Protein AF-A0A1G9SXS0-F1 (afdb_monomer_lite)

Structure (mmCIF, N/CA/C/O backbone):
data_AF-A0A1G9SXS0-F1
#
_entry.id   AF-A0A1G9SXS0-F1
#
loop_
_atom_site.group_PDB
_atom_site.id
_atom_site.type_symbol
_atom_site.label_atom_id
_atom_site.label_alt_id
_atom_site.label_comp_id
_atom_site.label_asym_id
_atom_site.label_entity_id
_atom_site.label_seq_id
_atom_site.pdbx_PDB_ins_code
_atom_site.Cartn_x
_atom_site.Cartn_y
_atom_site.Cartn_z
_atom_site.occupancy
_atom_site.B_iso_or_equiv
_atom_site.auth_seq_id
_atom_site.auth_comp_id
_atom_site.auth_asym_id
_atom_site.auth_atom_id
_atom_site.pdbx_PDB_model_num
ATOM 1 N N . MET A 1 1 ? 46.832 -8.663 -18.611 1.00 42.72 1 MET A N 1
ATOM 2 C CA . MET A 1 1 ? 45.656 -8.356 -19.452 1.00 42.72 1 MET A CA 1
ATOM 3 C C . MET A 1 1 ? 45.392 -9.565 -20.328 1.00 42.72 1 MET A C 1
ATOM 5 O O . MET A 1 1 ? 46.005 -9.688 -21.377 1.00 42.72 1 MET A O 1
ATOM 9 N N . THR A 1 2 ? 44.531 -10.470 -19.869 1.00 32.62 2 THR A N 1
ATOM 10 C CA . THR A 1 2 ? 44.068 -11.619 -20.656 1.00 32.62 2 THR A CA 1
ATOM 11 C C . THR A 1 2 ? 42.562 -11.661 -20.467 1.00 32.62 2 THR A C 1
ATOM 13 O O . THR A 1 2 ? 42.086 -11.839 -19.351 1.00 32.62 2 THR A O 1
ATOM 16 N N . ASN A 1 3 ? 41.832 -11.336 -21.530 1.00 36.34 3 ASN A N 1
ATOM 17 C CA . ASN A 1 3 ? 40.382 -11.212 -21.518 1.00 36.34 3 ASN A CA 1
ATOM 18 C C . ASN A 1 3 ? 39.795 -12.604 -21.775 1.00 36.34 3 ASN A C 1
ATOM 20 O O . ASN A 1 3 ? 39.882 -13.104 -22.898 1.00 36.34 3 ASN A O 1
ATOM 24 N N . ASP A 1 4 ? 39.268 -13.242 -20.734 1.00 39.06 4 ASP A N 1
ATOM 25 C CA . ASP A 1 4 ? 38.671 -14.572 -20.824 1.00 39.06 4 ASP A CA 1
ATOM 26 C C . ASP A 1 4 ? 37.272 -14.462 -21.451 1.00 39.06 4 ASP A C 1
ATOM 28 O O . ASP A 1 4 ? 36.293 -14.077 -20.813 1.00 39.06 4 ASP A O 1
ATOM 32 N N . ARG A 1 5 ? 37.199 -14.725 -22.759 1.00 45.62 5 ARG A N 1
ATOM 33 C CA . ARG A 1 5 ? 35.968 -14.673 -23.568 1.00 45.62 5 ARG A CA 1
ATOM 34 C C . ARG A 1 5 ? 35.098 -15.928 -23.420 1.00 45.62 5 ARG A C 1
ATOM 36 O O . ARG A 1 5 ? 34.104 -16.062 -24.129 1.00 45.62 5 ARG A O 1
ATOM 43 N N . THR A 1 6 ? 35.446 -16.838 -22.516 1.00 39.34 6 THR A N 1
ATOM 44 C CA . THR A 1 6 ? 34.817 -18.164 -22.428 1.00 39.34 6 THR A CA 1
ATOM 45 C C . THR A 1 6 ? 33.492 -18.148 -21.654 1.00 39.34 6 THR A C 1
ATOM 47 O O . THR A 1 6 ? 32.637 -19.001 -21.874 1.00 39.34 6 THR A O 1
ATOM 50 N N . THR A 1 7 ? 33.242 -17.138 -20.815 1.00 40.44 7 THR A N 1
ATOM 51 C CA . THR A 1 7 ? 32.043 -17.091 -19.952 1.00 40.44 7 THR A CA 1
ATOM 52 C C . THR A 1 7 ? 30.763 -16.657 -20.680 1.00 40.44 7 THR A C 1
ATOM 54 O O . THR A 1 7 ? 29.672 -16.807 -20.142 1.00 40.44 7 THR A O 1
ATOM 57 N N . HIS A 1 8 ? 30.851 -16.127 -21.906 1.00 35.06 8 HIS A N 1
ATOM 58 C CA . HIS A 1 8 ? 29.693 -15.529 -22.588 1.00 35.06 8 HIS A CA 1
ATOM 59 C C . HIS A 1 8 ? 28.919 -16.493 -23.510 1.00 35.06 8 HIS A C 1
ATOM 61 O O . HIS A 1 8 ? 27.873 -16.116 -24.037 1.00 35.06 8 HIS A O 1
ATOM 67 N N . LEU A 1 9 ? 29.409 -17.722 -23.727 1.00 36.19 9 LEU A N 1
ATOM 68 C CA . LEU A 1 9 ? 28.841 -18.638 -24.729 1.00 36.19 9 LEU A CA 1
ATOM 69 C C . LEU A 1 9 ? 27.940 -19.749 -24.159 1.00 36.19 9 LEU A C 1
ATOM 71 O O . LEU A 1 9 ? 27.304 -20.466 -24.922 1.00 36.19 9 LEU A O 1
ATOM 75 N N . SER A 1 10 ? 27.841 -19.896 -22.837 1.00 33.41 10 SER A N 1
ATOM 76 C CA . SER A 1 10 ? 27.077 -20.982 -22.199 1.00 33.41 10 SER A CA 1
ATOM 77 C C . SER A 1 10 ? 25.598 -20.663 -21.927 1.00 33.41 10 SER A C 1
ATOM 79 O O . SER A 1 10 ? 24.874 -21.532 -21.456 1.00 33.41 10 SER A O 1
ATOM 81 N N . LEU A 1 11 ? 25.112 -19.462 -22.267 1.00 44.00 11 LEU A N 1
ATOM 82 C CA . LEU A 1 11 ? 23.711 -19.048 -22.054 1.00 44.00 11 LEU A CA 1
ATOM 83 C C . LEU A 1 11 ? 22.757 -19.373 -23.223 1.00 44.00 11 LEU A C 1
ATOM 85 O O . LEU A 1 11 ? 21.585 -19.015 -23.164 1.00 44.00 11 LEU A O 1
ATOM 89 N N . VAL A 1 12 ? 23.235 -20.043 -24.278 1.00 43.84 12 VAL A N 1
ATOM 90 C CA . VAL A 1 12 ? 22.433 -20.335 -25.488 1.00 43.84 12 VAL A CA 1
ATOM 91 C C . VAL A 1 12 ? 21.619 -21.632 -25.375 1.00 43.84 12 VAL A C 1
ATOM 93 O O . VAL A 1 12 ? 20.666 -21.821 -26.123 1.00 43.84 12 VAL A O 1
ATOM 96 N N . ASN A 1 13 ? 21.911 -22.502 -24.408 1.00 35.22 13 ASN A N 1
ATOM 97 C CA . ASN A 1 13 ? 21.133 -23.724 -24.210 1.00 35.22 13 ASN A CA 1
ATOM 98 C C . ASN A 1 13 ? 20.182 -23.530 -23.029 1.00 35.22 13 ASN A C 1
ATOM 100 O O . ASN A 1 13 ? 20.613 -23.476 -21.880 1.00 35.22 13 ASN A O 1
ATOM 104 N N . GLY A 1 14 ? 18.892 -23.386 -23.334 1.00 45.09 14 GLY A N 1
ATOM 105 C CA . GLY A 1 14 ? 17.791 -23.092 -22.412 1.00 45.09 14 GLY A CA 1
ATOM 106 C C . GLY A 1 14 ? 17.456 -24.164 -21.367 1.00 45.09 14 GLY A C 1
ATOM 107 O O . GLY A 1 14 ? 16.291 -24.294 -21.018 1.00 45.09 14 GLY A O 1
ATOM 108 N N . ASP A 1 15 ? 18.451 -24.864 -20.824 1.00 41.38 15 ASP A N 1
ATOM 109 C CA . ASP A 1 15 ? 18.306 -25.847 -19.747 1.00 41.38 15 ASP A CA 1
ATOM 110 C C . ASP A 1 15 ? 19.098 -25.403 -18.509 1.00 41.38 15 ASP A C 1
ATOM 112 O O . ASP A 1 15 ? 20.013 -26.077 -18.034 1.00 41.38 15 ASP A O 1
ATOM 116 N N . ALA A 1 16 ? 18.768 -24.236 -17.958 1.00 42.97 16 ALA A N 1
ATOM 117 C CA . ALA A 1 16 ? 19.284 -23.845 -16.652 1.00 42.97 16 ALA A CA 1
ATOM 118 C C . ALA A 1 16 ? 18.333 -24.345 -15.557 1.00 42.97 16 ALA A C 1
ATOM 120 O O . ALA A 1 16 ? 17.476 -23.607 -15.070 1.00 42.97 16 ALA A O 1
ATOM 121 N N . VAL A 1 17 ? 18.503 -25.602 -15.138 1.00 40.91 17 VAL A N 1
ATOM 122 C CA . VAL A 1 17 ? 18.008 -26.050 -13.829 1.00 40.91 17 VAL A CA 1
ATOM 123 C C . VAL A 1 17 ? 18.807 -25.278 -12.777 1.00 40.91 17 VAL A C 1
ATOM 125 O O . VAL A 1 17 ? 19.977 -25.566 -12.534 1.00 40.91 17 VAL A O 1
ATOM 128 N N . HIS A 1 18 ? 18.216 -24.219 -12.224 1.00 44.53 18 HIS A N 1
ATOM 129 C CA . HIS A 1 18 ? 18.917 -23.312 -11.318 1.00 44.53 18 HIS A CA 1
ATOM 130 C C . HIS A 1 18 ? 18.964 -23.872 -9.892 1.00 44.53 18 HIS A C 1
ATOM 132 O O . HIS A 1 18 ? 17.951 -24.321 -9.350 1.00 44.53 18 HIS A O 1
ATOM 138 N N . ALA A 1 19 ? 20.140 -23.800 -9.267 1.00 37.31 19 ALA A N 1
ATOM 139 C CA . ALA A 1 19 ? 20.288 -24.025 -7.835 1.00 37.31 19 ALA A CA 1
ATOM 140 C C . ALA A 1 19 ? 19.592 -22.892 -7.047 1.00 37.31 19 ALA A C 1
ATOM 142 O O . ALA A 1 19 ? 19.615 -21.736 -7.483 1.00 37.31 19 ALA A O 1
ATOM 143 N N . PRO A 1 20 ? 18.971 -23.179 -5.889 1.00 38.12 20 PRO A N 1
ATOM 144 C CA . PRO A 1 20 ? 18.311 -22.151 -5.091 1.00 38.12 20 PRO A CA 1
ATOM 145 C C . PRO A 1 20 ? 19.336 -21.140 -4.553 1.00 38.12 20 PRO A C 1
ATOM 147 O O . PRO A 1 20 ? 20.236 -21.514 -3.805 1.00 38.12 20 PRO A O 1
ATOM 150 N N . GLY A 1 21 ? 19.177 -19.859 -4.907 1.00 51.56 21 GLY A N 1
ATOM 151 C CA . GLY A 1 21 ? 19.907 -18.744 -4.282 1.00 51.56 21 GLY A CA 1
ATOM 152 C C . GLY A 1 21 ? 20.682 -17.812 -5.217 1.00 51.56 21 GLY A C 1
ATOM 153 O O . GLY A 1 21 ? 21.236 -16.827 -4.737 1.00 51.56 21 GLY A O 1
ATOM 154 N N . GLN A 1 22 ? 20.715 -18.066 -6.526 1.00 41.47 22 GLN A N 1
ATOM 155 C CA . GLN A 1 22 ? 21.383 -17.176 -7.478 1.00 41.47 22 GLN A CA 1
ATOM 156 C C . GLN A 1 22 ? 20.342 -16.344 -8.255 1.00 41.47 22 GLN A C 1
ATOM 158 O O . GLN A 1 22 ? 19.363 -16.915 -8.743 1.00 41.47 22 GLN A O 1
ATOM 163 N N . PRO A 1 23 ? 20.482 -15.001 -8.331 1.00 48.28 23 PRO A N 1
ATOM 164 C CA . PRO A 1 23 ? 19.552 -14.174 -9.086 1.00 48.28 23 PRO A CA 1
ATOM 165 C C . PRO A 1 23 ? 19.649 -14.557 -10.560 1.00 48.28 23 PRO A C 1
ATOM 167 O O . PRO A 1 23 ? 20.689 -14.374 -11.192 1.00 48.28 23 PRO A O 1
ATOM 170 N N . VAL A 1 24 ? 18.559 -15.105 -11.097 1.00 55.72 24 VAL A N 1
ATOM 171 C CA . VAL A 1 24 ? 18.424 -15.353 -12.532 1.00 55.72 24 VAL A CA 1
ATOM 172 C C . VAL A 1 24 ? 18.562 -14.009 -13.251 1.00 55.72 24 VAL A C 1
ATOM 174 O O . VAL A 1 24 ? 17.767 -13.104 -12.982 1.00 55.72 24 VAL A O 1
ATOM 177 N N . PRO A 1 25 ? 19.563 -13.827 -14.129 1.00 61.88 25 PRO A N 1
ATOM 178 C CA . PRO A 1 25 ? 19.661 -12.605 -14.906 1.00 61.88 25 PRO A CA 1
ATOM 179 C C . PRO A 1 25 ? 18.400 -12.474 -15.761 1.00 61.88 25 PRO A C 1
ATOM 181 O O . PRO A 1 25 ? 17.998 -13.420 -16.442 1.00 61.88 25 PRO A O 1
ATOM 184 N N . PHE A 1 26 ? 17.763 -11.303 -15.719 1.00 71.19 26 PHE A N 1
ATOM 185 C CA . PHE A 1 26 ? 16.638 -11.017 -16.599 1.00 71.19 26 PHE A CA 1
ATOM 186 C C . PHE A 1 26 ? 17.127 -11.128 -18.043 1.00 71.19 26 PHE A C 1
ATOM 188 O O . PHE A 1 26 ? 18.021 -10.389 -18.458 1.00 71.19 26 PHE A O 1
ATOM 195 N N . ARG A 1 27 ? 16.567 -12.063 -18.814 1.00 82.69 27 ARG A N 1
ATOM 196 C CA . ARG A 1 27 ? 16.797 -12.102 -20.258 1.00 82.69 27 ARG A CA 1
ATOM 197 C C . ARG A 1 27 ? 16.249 -10.800 -20.846 1.00 82.69 27 ARG A C 1
ATOM 199 O O . ARG A 1 27 ? 15.100 -10.458 -20.593 1.00 82.69 27 ARG A O 1
ATOM 206 N N . THR A 1 28 ? 17.078 -10.062 -21.583 1.00 86.56 28 THR A N 1
ATOM 207 C CA . THR A 1 28 ? 16.729 -8.742 -22.150 1.00 86.56 28 THR A CA 1
ATOM 208 C C . THR A 1 28 ? 16.728 -8.714 -23.677 1.00 86.56 28 THR A C 1
ATOM 210 O O . THR A 1 28 ? 16.467 -7.670 -24.269 1.00 86.56 28 THR A O 1
ATOM 213 N N . SER A 1 29 ? 17.021 -9.839 -24.333 1.00 90.19 29 SER A N 1
ATOM 214 C CA . SER A 1 29 ? 17.003 -9.944 -25.792 1.00 90.19 29 SER A CA 1
ATOM 215 C C . SER A 1 29 ? 16.573 -11.333 -26.260 1.00 90.19 29 SER A C 1
ATOM 217 O O . SER A 1 29 ? 16.768 -12.345 -25.575 1.00 90.19 29 SER A O 1
ATOM 219 N N . TRP A 1 30 ? 15.954 -11.345 -27.435 1.00 94.38 30 TRP A N 1
ATOM 220 C CA . TRP A 1 30 ? 15.414 -12.511 -28.121 1.00 94.38 30 TRP A CA 1
ATOM 221 C C . TRP A 1 30 ? 15.557 -12.294 -29.620 1.00 94.38 30 TRP A C 1
ATOM 223 O O . TRP A 1 30 ? 15.433 -11.156 -30.087 1.00 94.38 30 TRP A O 1
ATOM 233 N N . THR A 1 31 ? 15.753 -13.366 -30.380 1.00 95.62 31 THR A N 1
ATOM 234 C CA . THR A 1 31 ? 15.371 -13.334 -31.792 1.00 95.62 31 THR A CA 1
ATOM 235 C C . THR A 1 31 ? 13.841 -13.381 -31.904 1.00 95.62 31 THR A C 1
ATOM 237 O O . THR A 1 31 ? 13.133 -13.760 -30.966 1.00 95.62 31 THR A O 1
ATOM 240 N N . ALA A 1 32 ? 13.295 -12.941 -33.038 1.00 95.56 32 ALA A N 1
ATOM 241 C CA . ALA A 1 32 ? 11.844 -12.867 -33.208 1.00 95.56 32 ALA A CA 1
ATOM 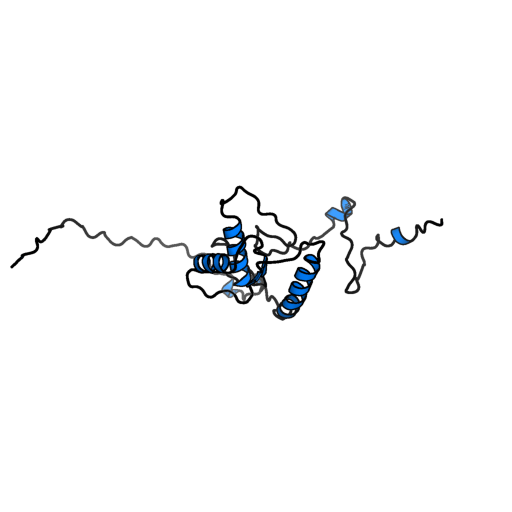242 C C . ALA A 1 32 ? 11.176 -14.254 -33.148 1.00 95.56 32 ALA A C 1
ATOM 244 O O . ALA A 1 32 ? 10.112 -14.394 -32.553 1.00 95.56 32 ALA A O 1
ATOM 245 N N . ASP A 1 33 ? 11.805 -15.278 -33.723 1.00 97.12 33 ASP A N 1
ATOM 246 C CA . ASP A 1 33 ? 11.330 -16.663 -33.702 1.00 97.12 33 ASP A CA 1
ATOM 247 C C . ASP A 1 33 ? 11.345 -17.259 -32.289 1.00 97.12 33 ASP A C 1
ATOM 249 O O . ASP A 1 33 ? 10.361 -17.876 -31.881 1.00 97.12 33 ASP A O 1
ATOM 253 N N . GLU A 1 34 ? 12.392 -16.992 -31.504 1.00 95.62 34 GLU A N 1
ATOM 254 C CA . GLU A 1 34 ? 12.455 -17.393 -30.097 1.00 95.62 34 GLU A CA 1
ATOM 255 C C . GLU A 1 34 ? 11.325 -16.764 -29.285 1.00 95.62 34 GLU A C 1
ATOM 257 O O . GLU A 1 34 ? 10.641 -17.465 -28.545 1.00 95.62 34 GLU A O 1
ATOM 262 N N . LEU A 1 35 ? 11.108 -15.451 -29.425 1.00 94.44 35 LEU A N 1
ATOM 263 C CA . LEU A 1 35 ? 10.069 -14.740 -28.679 1.00 94.44 35 LEU A CA 1
ATOM 264 C C . LEU A 1 35 ? 8.671 -15.273 -29.010 1.00 94.44 35 LEU A C 1
ATOM 266 O O . LEU A 1 35 ? 7.860 -15.474 -28.110 1.00 94.44 35 LEU A O 1
ATOM 270 N N . MET A 1 36 ? 8.396 -15.519 -30.292 1.00 96.50 36 MET A N 1
ATOM 271 C CA . MET A 1 36 ? 7.099 -16.032 -30.741 1.00 96.50 36 MET A CA 1
ATOM 272 C C . MET A 1 36 ? 6.861 -17.490 -30.329 1.00 96.50 36 MET A C 1
ATOM 274 O O . MET A 1 36 ? 5.709 -17.900 -30.204 1.00 96.50 36 MET A O 1
ATOM 278 N N . ALA A 1 37 ? 7.923 -18.266 -30.098 1.00 96.00 37 ALA A N 1
ATOM 279 C CA . ALA A 1 37 ? 7.838 -19.631 -29.585 1.00 96.00 37 ALA A CA 1
ATOM 280 C C . ALA A 1 37 ? 7.694 -19.702 -28.051 1.00 96.00 37 ALA A C 1
ATOM 282 O O . ALA A 1 37 ? 7.429 -20.777 -27.507 1.00 96.00 37 ALA A O 1
ATOM 283 N N . MET A 1 38 ? 7.866 -18.587 -27.330 1.00 93.50 38 MET A N 1
ATOM 284 C CA . MET A 1 38 ? 7.771 -18.574 -25.871 1.00 93.50 38 MET A CA 1
ATOM 285 C C . MET A 1 38 ? 6.332 -18.634 -25.369 1.00 93.50 38 MET A C 1
ATOM 287 O O . MET A 1 38 ? 5.431 -17.966 -25.868 1.00 93.50 38 MET A O 1
ATOM 291 N N . THR A 1 39 ? 6.144 -19.386 -24.287 1.00 92.19 39 THR A N 1
ATOM 292 C CA . THR A 1 39 ? 4.936 -19.326 -23.462 1.00 92.19 39 THR A CA 1
ATOM 293 C C . THR A 1 39 ? 5.266 -18.584 -22.174 1.00 92.19 39 THR A C 1
ATOM 295 O O . THR A 1 39 ? 6.087 -19.045 -21.382 1.00 92.19 39 THR A O 1
ATOM 298 N N . PHE A 1 40 ? 4.635 -17.431 -21.964 1.00 88.25 40 PHE A N 1
ATOM 299 C CA . PHE A 1 40 ? 4.803 -16.647 -20.743 1.00 88.25 40 PHE A CA 1
ATOM 300 C C . PHE A 1 40 ? 3.813 -17.105 -19.665 1.00 88.25 40 PHE A C 1
ATOM 302 O O . PHE A 1 40 ? 2.665 -17.415 -19.992 1.00 88.25 40 PHE A O 1
ATOM 309 N N . PRO A 1 41 ? 4.222 -17.155 -18.384 1.00 87.69 41 PRO A N 1
ATOM 310 C CA . PRO A 1 41 ? 3.285 -17.409 -17.300 1.00 87.69 41 PRO A CA 1
ATOM 311 C C . PRO A 1 41 ? 2.278 -16.260 -17.186 1.00 87.69 41 PRO A C 1
ATOM 313 O O . PRO A 1 41 ? 2.598 -15.105 -17.473 1.00 87.69 41 PRO A O 1
ATOM 316 N N . GLU A 1 42 ? 1.072 -16.575 -16.713 1.00 88.56 42 GLU A N 1
ATOM 317 C CA . GLU A 1 42 ? 0.078 -15.553 -16.382 1.00 88.56 42 GLU A CA 1
ATOM 318 C C . GLU A 1 42 ? 0.645 -14.570 -15.342 1.00 88.56 42 GLU A C 1
ATOM 320 O O . GLU A 1 42 ? 1.264 -15.011 -14.363 1.00 88.56 42 GLU A O 1
ATOM 325 N N . PRO A 1 43 ? 0.429 -13.251 -15.506 1.00 87.88 43 PRO A N 1
ATOM 326 C CA . PRO A 1 43 ? 0.896 -12.276 -14.536 1.00 87.88 43 PRO A CA 1
ATOM 327 C C . PRO A 1 43 ? 0.303 -12.554 -13.156 1.00 87.88 43 PRO A C 1
ATOM 329 O O . PRO A 1 43 ? -0.883 -12.863 -13.008 1.00 87.88 43 PRO A O 1
ATOM 332 N N . ARG A 1 44 ? 1.128 -12.407 -12.122 1.00 91.06 44 ARG A N 1
ATOM 333 C CA . ARG A 1 44 ? 0.674 -12.461 -10.732 1.00 91.06 44 ARG A CA 1
ATOM 334 C C . ARG A 1 44 ? 0.151 -11.086 -10.336 1.00 91.06 44 ARG A C 1
ATOM 336 O O . ARG A 1 44 ? 0.743 -10.071 -10.692 1.00 91.06 44 ARG A O 1
ATOM 343 N N . TRP A 1 45 ? -0.963 -11.051 -9.612 1.00 92.56 45 TRP A N 1
ATOM 344 C CA . TRP A 1 45 ? -1.661 -9.814 -9.260 1.00 92.56 45 TRP A CA 1
ATOM 345 C C . TRP A 1 45 ? -1.846 -9.713 -7.752 1.00 92.56 45 TRP A C 1
ATOM 347 O O . TRP A 1 45 ? -2.345 -10.647 -7.134 1.00 92.56 45 TRP A O 1
ATOM 357 N N . ALA A 1 46 ? -1.512 -8.558 -7.180 1.00 92.31 46 ALA A N 1
ATOM 358 C CA . ALA A 1 46 ? -1.967 -8.192 -5.840 1.00 92.31 46 ALA A CA 1
ATOM 359 C C . ALA A 1 46 ? -3.418 -7.683 -5.882 1.00 92.31 46 ALA A C 1
ATOM 361 O O . ALA A 1 46 ? -4.208 -7.959 -4.987 1.00 92.31 46 ALA A O 1
ATOM 362 N N . VAL A 1 47 ? -3.777 -6.960 -6.950 1.00 95.00 47 VAL A N 1
ATOM 363 C CA . VAL A 1 47 ? -5.148 -6.519 -7.242 1.00 95.00 47 VAL A CA 1
ATOM 364 C C . VAL A 1 47 ? -5.398 -6.735 -8.737 1.00 95.00 47 VAL A C 1
ATOM 366 O O . VAL A 1 47 ? -4.817 -5.999 -9.542 1.00 95.00 47 VAL A O 1
ATOM 369 N N . PRO A 1 48 ? -6.215 -7.726 -9.139 1.00 94.19 48 PRO A N 1
ATOM 370 C CA . PRO A 1 48 ? -6.446 -8.055 -10.544 1.00 94.19 48 PRO A CA 1
ATOM 371 C C . PRO A 1 48 ? -6.818 -6.839 -11.400 1.00 94.19 48 PRO A C 1
ATOM 373 O O . PRO A 1 48 ? -7.737 -6.092 -11.069 1.00 94.19 48 PRO A O 1
ATOM 376 N N . GLY A 1 49 ? -6.078 -6.630 -12.493 1.00 92.12 49 GLY A N 1
ATOM 377 C CA . GLY A 1 49 ? -6.288 -5.524 -13.433 1.00 92.12 49 GLY A CA 1
ATOM 378 C C . GLY A 1 49 ? -5.804 -4.148 -12.960 1.00 92.12 49 GLY A C 1
ATOM 379 O O . GLY A 1 49 ? -5.925 -3.187 -13.714 1.00 92.12 49 GLY A O 1
ATOM 380 N N . ILE A 1 50 ? -5.253 -4.033 -11.743 1.00 93.56 50 ILE A N 1
ATOM 381 C CA . ILE A 1 50 ? -4.799 -2.751 -11.174 1.00 93.56 50 ILE A CA 1
ATOM 382 C C . ILE A 1 50 ? -3.343 -2.820 -10.712 1.00 93.56 50 ILE A C 1
ATOM 384 O O . ILE A 1 50 ? -2.553 -1.951 -11.066 1.00 93.56 50 ILE A O 1
ATOM 388 N N . ILE A 1 51 ? -2.983 -3.833 -9.919 1.00 94.44 51 ILE A N 1
ATOM 389 C CA . ILE A 1 51 ? -1.649 -3.971 -9.319 1.00 94.44 51 ILE A CA 1
ATOM 390 C C . ILE A 1 51 ? -1.110 -5.366 -9.630 1.00 94.44 51 ILE A C 1
ATOM 392 O O . ILE A 1 51 ? -1.480 -6.344 -8.973 1.00 94.44 51 ILE A O 1
ATOM 396 N N . ALA A 1 52 ? -0.248 -5.445 -10.641 1.00 93.00 52 ALA A N 1
ATOM 397 C CA . ALA A 1 52 ? 0.536 -6.637 -10.952 1.00 93.00 52 ALA A CA 1
ATOM 398 C C . ALA A 1 52 ? 1.772 -6.737 -10.039 1.00 93.00 52 ALA A C 1
ATOM 400 O O . ALA A 1 52 ? 2.192 -5.748 -9.433 1.00 93.00 52 ALA A O 1
ATOM 401 N N . GLU A 1 53 ? 2.357 -7.931 -9.949 1.00 90.56 53 GLU A N 1
ATOM 402 C CA . GLU A 1 53 ? 3.669 -8.147 -9.336 1.00 90.56 53 GLU A CA 1
ATOM 403 C C . GLU A 1 53 ? 4.718 -7.221 -9.976 1.00 90.56 53 GLU A C 1
ATOM 405 O O . GLU A 1 53 ? 4.758 -7.052 -11.195 1.00 90.56 53 GLU A O 1
ATOM 410 N N . GLY A 1 54 ? 5.560 -6.608 -9.140 1.00 90.94 54 GLY A N 1
ATOM 411 C CA . GLY A 1 54 ? 6.555 -5.620 -9.553 1.00 90.94 54 GLY A CA 1
ATOM 412 C C . GLY A 1 54 ? 6.303 -4.249 -8.926 1.00 90.94 54 GLY A C 1
ATOM 413 O O . GLY A 1 54 ? 5.912 -4.146 -7.764 1.00 90.94 54 GLY A O 1
ATOM 414 N N . LEU A 1 55 ? 6.559 -3.184 -9.690 1.00 93.25 55 LEU A N 1
ATOM 415 C CA . LEU A 1 55 ? 6.436 -1.800 -9.233 1.00 93.25 55 LEU A CA 1
ATOM 416 C C . LEU A 1 55 ? 5.248 -1.108 -9.908 1.00 93.25 55 LEU A C 1
ATOM 418 O O . LEU A 1 55 ? 5.213 -0.966 -11.127 1.00 93.25 55 LEU A O 1
ATOM 422 N N . SER A 1 56 ? 4.312 -0.611 -9.100 1.00 94.69 56 SER A N 1
ATOM 423 C CA . SER A 1 56 ? 3.203 0.240 -9.545 1.00 94.69 56 SER A CA 1
ATOM 424 C C . SER A 1 56 ? 3.322 1.631 -8.922 1.00 94.69 56 SER A C 1
ATOM 426 O O . SER A 1 56 ? 3.545 1.752 -7.717 1.00 94.69 56 SER A O 1
ATOM 428 N N . LEU A 1 57 ? 3.145 2.687 -9.722 1.00 96.12 57 LEU A N 1
ATOM 429 C CA . LEU A 1 57 ? 3.207 4.075 -9.255 1.00 96.12 57 LEU A CA 1
ATOM 430 C C . LEU A 1 57 ? 1.821 4.727 -9.277 1.00 96.12 57 LEU A C 1
ATOM 432 O O . LEU A 1 57 ? 1.237 4.933 -10.338 1.00 96.12 57 LEU A O 1
ATOM 436 N N . LEU A 1 58 ? 1.322 5.122 -8.104 1.00 95.44 58 LEU A N 1
ATOM 437 C CA . LEU A 1 58 ? 0.094 5.908 -7.978 1.00 95.44 58 LEU A CA 1
ATOM 438 C C . LEU A 1 58 ? 0.421 7.408 -7.923 1.00 95.44 58 LEU A C 1
ATOM 440 O O . LEU A 1 58 ? 0.869 7.918 -6.895 1.00 95.44 58 LEU A O 1
ATOM 444 N N . ALA A 1 59 ? 0.154 8.129 -9.012 1.00 96.06 59 ALA A N 1
ATOM 445 C CA . ALA A 1 59 ? 0.442 9.557 -9.151 1.00 96.06 59 ALA A CA 1
ATOM 446 C C . ALA A 1 59 ? -0.833 10.402 -9.319 1.00 96.06 59 ALA A C 1
ATOM 448 O O . ALA A 1 59 ? -1.882 9.917 -9.730 1.00 96.06 59 ALA A O 1
ATOM 449 N N . GLY A 1 60 ? -0.753 11.686 -8.966 1.00 95.81 60 GLY A N 1
ATOM 450 C CA . GLY A 1 60 ? -1.862 12.631 -9.107 1.00 95.81 60 GLY A CA 1
ATOM 451 C C . GLY A 1 60 ? -1.760 13.819 -8.147 1.00 95.81 60 GLY A C 1
ATOM 452 O O . GLY A 1 60 ? -0.929 13.793 -7.230 1.00 95.81 60 GLY A O 1
ATOM 453 N N . PRO A 1 61 ? -2.615 14.846 -8.298 1.00 96.31 61 PRO A N 1
ATOM 454 C CA . PRO A 1 61 ? -2.560 16.057 -7.483 1.00 96.31 61 PRO A CA 1
ATOM 455 C C . PRO A 1 61 ? -2.661 15.791 -5.970 1.00 96.31 61 PRO A C 1
ATOM 457 O O . PRO A 1 61 ? -3.197 14.758 -5.534 1.00 96.31 61 PRO A O 1
ATOM 460 N N . PRO A 1 62 ? -2.158 16.701 -5.119 1.00 93.00 62 PRO A N 1
ATOM 461 C CA . PRO A 1 62 ? -2.391 16.633 -3.682 1.00 93.00 62 PRO A CA 1
ATOM 462 C C . PRO A 1 62 ? -3.885 16.496 -3.355 1.00 93.00 62 PRO A C 1
ATOM 464 O O . PRO A 1 62 ? -4.730 17.104 -4.003 1.00 93.00 62 PRO A O 1
ATOM 467 N N . LYS A 1 63 ? -4.208 15.703 -2.324 1.00 91.06 63 LYS A N 1
ATOM 468 C CA . LYS A 1 63 ? -5.571 15.521 -1.776 1.00 91.06 63 LYS A CA 1
ATOM 469 C C . LYS A 1 63 ? -6.613 14.863 -2.700 1.00 91.06 63 LYS A C 1
ATOM 471 O O . LYS A 1 63 ? -7.740 14.691 -2.263 1.00 91.06 63 LYS A O 1
ATOM 476 N N . VAL A 1 64 ? -6.235 14.365 -3.881 1.00 94.50 64 VAL A N 1
ATOM 477 C CA . VAL A 1 64 ? -7.138 13.606 -4.781 1.00 94.50 64 VAL A CA 1
ATOM 478 C C . VAL A 1 64 ? -7.511 12.199 -4.269 1.00 94.50 64 VAL A C 1
ATOM 480 O O . VAL A 1 64 ? -8.260 11.476 -4.908 1.00 94.50 64 VAL A O 1
ATOM 483 N N . GLY A 1 65 ? -6.984 11.783 -3.111 1.00 94.69 65 GLY A N 1
ATOM 484 C CA . GLY A 1 65 ? -7.343 10.503 -2.486 1.00 94.69 65 GLY A CA 1
ATOM 485 C C . GLY A 1 65 ? -6.332 9.368 -2.658 1.00 94.69 65 GLY A C 1
ATOM 486 O O . GLY A 1 65 ? -6.623 8.258 -2.236 1.00 94.69 65 GLY A O 1
ATOM 487 N N . LYS A 1 66 ? -5.122 9.620 -3.176 1.00 96.19 66 LYS A N 1
ATOM 488 C CA . LYS A 1 66 ? -4.086 8.577 -3.361 1.00 96.19 66 LYS A CA 1
ATOM 489 C C . LYS A 1 66 ? -3.830 7.733 -2.109 1.00 96.19 66 LYS A C 1
ATOM 491 O O . LYS A 1 66 ? -3.944 6.519 -2.163 1.00 96.19 66 LYS A O 1
ATOM 496 N N . SER A 1 67 ? -3.570 8.382 -0.970 1.00 95.06 67 SER A N 1
ATOM 497 C CA . SER A 1 67 ? -3.327 7.687 0.304 1.00 95.06 67 SER A CA 1
ATOM 498 C C . SER A 1 67 ? -4.563 6.958 0.843 1.00 95.06 67 SER A C 1
ATOM 500 O O . SER A 1 67 ? -4.435 6.041 1.643 1.00 95.06 67 SER A O 1
ATOM 502 N N . TRP A 1 68 ? -5.770 7.387 0.454 1.00 96.62 68 TRP A N 1
ATOM 503 C CA . TRP A 1 68 ? -7.007 6.684 0.803 1.00 96.62 68 TRP A CA 1
ATOM 504 C C . TRP A 1 68 ? -7.169 5.426 -0.043 1.00 96.62 68 TRP A C 1
ATOM 506 O O . TRP A 1 68 ? -7.466 4.371 0.507 1.00 96.62 68 TRP A O 1
ATOM 516 N N . LEU A 1 69 ? -6.909 5.529 -1.348 1.00 96.62 69 LEU A N 1
ATOM 517 C CA . LEU A 1 69 ? -6.916 4.395 -2.261 1.00 96.62 69 LEU A CA 1
ATOM 518 C C . LEU A 1 69 ? -5.858 3.361 -1.858 1.00 96.62 69 LEU A C 1
ATOM 520 O O . LEU A 1 69 ?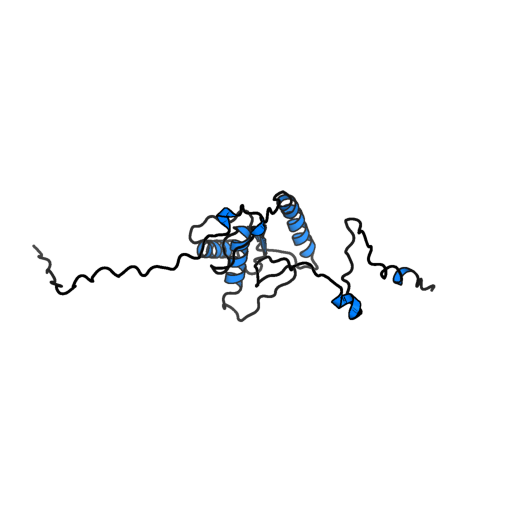 -6.195 2.196 -1.690 1.00 96.62 69 LEU A O 1
ATOM 524 N N . SER A 1 70 ? -4.607 3.773 -1.633 1.00 96.88 70 SER A N 1
ATOM 525 C CA . SER A 1 70 ? -3.529 2.851 -1.254 1.00 96.88 70 SER A CA 1
ATOM 526 C C . SER A 1 70 ? -3.804 2.146 0.075 1.00 96.88 70 SER A C 1
ATOM 528 O O . SER A 1 70 ? -3.613 0.938 0.174 1.00 96.88 70 SER A O 1
ATOM 530 N N . LEU A 1 71 ? -4.283 2.874 1.092 1.00 97.50 71 LEU A N 1
ATOM 531 C CA . LEU A 1 71 ? -4.631 2.280 2.384 1.00 97.50 71 LEU A CA 1
ATOM 532 C C . LEU A 1 71 ? -5.836 1.339 2.266 1.00 97.50 71 LEU A C 1
ATOM 534 O O . LEU A 1 71 ? -5.820 0.258 2.845 1.00 97.50 71 LEU A O 1
ATOM 538 N N . GLY A 1 72 ? -6.863 1.728 1.505 1.00 97.12 72 GLY A N 1
ATOM 539 C CA . GLY A 1 72 ? -8.043 0.900 1.264 1.00 97.12 72 GLY A CA 1
ATOM 540 C C . GLY A 1 72 ? -7.706 -0.401 0.540 1.00 97.12 72 GLY A C 1
ATOM 541 O O . GLY A 1 72 ? -8.148 -1.462 0.968 1.00 97.12 72 GLY A O 1
ATOM 542 N N . LEU A 1 73 ? -6.865 -0.340 -0.497 1.00 97.25 73 LEU A N 1
ATOM 543 C CA . LEU A 1 73 ? -6.373 -1.531 -1.193 1.00 97.25 73 LEU A CA 1
ATOM 544 C C . LEU A 1 73 ? -5.532 -2.415 -0.267 1.00 97.25 73 LEU A C 1
ATOM 546 O O . LEU A 1 73 ? -5.741 -3.620 -0.242 1.00 97.25 73 LEU A O 1
ATOM 550 N N . GLY A 1 74 ? -4.643 -1.831 0.543 1.00 97.25 74 GLY A N 1
ATOM 551 C CA . GLY A 1 74 ? -3.858 -2.590 1.521 1.00 97.25 74 GLY A CA 1
ATOM 552 C C . GLY A 1 74 ? -4.727 -3.307 2.558 1.00 97.25 74 GLY A C 1
ATOM 553 O O . GLY A 1 74 ? -4.483 -4.470 2.862 1.00 97.25 74 GLY A O 1
ATOM 554 N N . ILE A 1 75 ? -5.780 -2.648 3.055 1.00 97.44 75 ILE A N 1
ATOM 555 C CA . ILE A 1 75 ? -6.769 -3.276 3.943 1.00 97.44 75 ILE A CA 1
ATOM 556 C C . ILE A 1 75 ? -7.496 -4.409 3.218 1.00 97.44 75 ILE A C 1
ATOM 558 O O . ILE A 1 75 ? -7.627 -5.481 3.797 1.00 97.44 75 ILE A O 1
ATOM 562 N N . ALA A 1 76 ? -7.942 -4.188 1.979 1.00 96.69 76 ALA A N 1
ATOM 563 C CA . ALA A 1 76 ? -8.692 -5.181 1.219 1.00 96.69 76 ALA A CA 1
ATOM 564 C C . ALA A 1 76 ? -7.856 -6.431 0.905 1.00 96.69 76 ALA A C 1
ATOM 566 O O . ALA A 1 76 ? -8.341 -7.543 1.087 1.00 96.69 76 ALA A O 1
ATOM 567 N N . VAL A 1 77 ? -6.591 -6.258 0.504 1.00 96.38 77 VAL A N 1
ATOM 568 C CA . VAL A 1 77 ? -5.655 -7.372 0.282 1.00 96.38 77 VAL A CA 1
ATOM 569 C C . VAL A 1 77 ? -5.386 -8.112 1.592 1.00 96.38 77 VAL A C 1
ATOM 571 O O . VAL A 1 77 ? -5.466 -9.333 1.630 1.00 96.38 77 VAL A O 1
ATOM 574 N N . ALA A 1 78 ? -5.135 -7.400 2.692 1.00 96.31 78 ALA A N 1
ATOM 575 C CA . ALA A 1 78 ? -4.855 -8.038 3.978 1.00 96.31 78 ALA A CA 1
ATOM 576 C C . ALA A 1 78 ? -6.075 -8.738 4.604 1.00 96.31 78 ALA A C 1
ATOM 578 O O . ALA A 1 78 ? -5.918 -9.650 5.411 1.00 96.31 78 ALA A O 1
ATOM 579 N N . SER A 1 79 ? -7.295 -8.305 4.283 1.00 94.50 79 SER A N 1
ATOM 580 C CA . SER A 1 79 ? -8.530 -8.926 4.773 1.00 94.50 79 SER A CA 1
ATOM 581 C C . SER A 1 79 ? -9.093 -9.992 3.828 1.00 94.50 79 SER A C 1
ATOM 583 O O . SER A 1 79 ? -9.946 -10.772 4.250 1.00 94.50 79 SER A O 1
ATOM 585 N N . GLY A 1 80 ? -8.665 -10.013 2.560 1.00 92.88 80 GLY A N 1
ATOM 586 C CA . GLY A 1 80 ? -9.309 -10.788 1.494 1.00 92.88 80 GLY A CA 1
ATOM 587 C C . GLY A 1 80 ? -10.701 -10.269 1.117 1.00 92.88 80 GLY A C 1
ATOM 588 O O . GLY A 1 80 ? -11.499 -11.009 0.548 1.00 92.88 80 GLY A O 1
ATOM 589 N N . SER A 1 81 ? -11.041 -9.024 1.472 1.00 93.50 81 SER A N 1
ATOM 590 C CA . SER A 1 81 ? -12.302 -8.400 1.059 1.00 93.50 81 SER A CA 1
ATOM 591 C C . SER A 1 81 ? -12.217 -7.860 -0.368 1.00 93.50 81 SER A C 1
ATOM 593 O O . SER A 1 81 ? -11.131 -7.708 -0.923 1.00 93.50 81 SER A O 1
ATOM 595 N N . LYS A 1 82 ? -13.354 -7.464 -0.943 1.00 94.69 82 LYS A N 1
ATOM 596 C CA . LYS A 1 82 ? -13.369 -6.878 -2.286 1.00 94.69 82 LYS A CA 1
ATOM 597 C C . LYS A 1 82 ? -12.640 -5.534 -2.337 1.00 94.69 82 LYS A C 1
ATOM 599 O O . LYS A 1 82 ? -12.950 -4.628 -1.563 1.00 94.69 82 LYS A O 1
ATOM 604 N N . ALA A 1 83 ? -11.740 -5.366 -3.301 1.00 94.12 83 ALA A N 1
ATOM 605 C CA . ALA A 1 83 ? -11.240 -4.049 -3.686 1.00 94.12 83 ALA A CA 1
ATOM 606 C C . ALA A 1 83 ? -12.246 -3.340 -4.597 1.00 94.12 83 ALA A C 1
ATOM 608 O O . ALA A 1 83 ? -12.849 -3.959 -5.474 1.00 94.12 83 ALA A O 1
ATOM 609 N N . LEU A 1 84 ? -12.399 -2.024 -4.404 1.00 92.69 84 LEU A N 1
ATOM 610 C CA . LEU A 1 84 ? -13.282 -1.171 -5.215 1.00 92.69 84 LEU A CA 1
ATOM 611 C C . LEU A 1 84 ? -14.703 -1.745 -5.368 1.00 92.69 84 LEU A C 1
ATOM 613 O O . LEU A 1 84 ? -15.304 -1.645 -6.431 1.00 92.69 84 LEU A O 1
ATOM 617 N N . GLU A 1 85 ? -15.194 -2.409 -4.316 1.00 90.50 85 GLU A N 1
ATOM 618 C CA . GLU A 1 85 ? -16.519 -3.049 -4.227 1.00 90.50 85 GLU A CA 1
ATOM 619 C C . GLU A 1 85 ? -16.788 -4.193 -5.228 1.00 90.50 85 GLU A C 1
ATOM 621 O O . GLU A 1 85 ? -17.819 -4.859 -5.129 1.00 90.50 85 GLU A O 1
ATOM 626 N N . ALA A 1 86 ? -15.858 -4.487 -6.141 1.00 94.19 86 ALA A N 1
ATOM 627 C CA . ALA A 1 86 ? -16.089 -5.401 -7.260 1.00 94.19 86 ALA A CA 1
ATOM 628 C C . ALA A 1 86 ? -15.008 -6.477 -7.443 1.00 94.19 86 ALA A C 1
ATOM 630 O O . ALA A 1 86 ? -15.303 -7.545 -7.976 1.00 94.19 86 ALA A O 1
ATOM 631 N N . ILE A 1 87 ? -13.769 -6.220 -7.022 1.00 95.75 87 ILE A N 1
ATOM 632 C CA . ILE A 1 87 ? -12.621 -7.078 -7.332 1.00 95.75 87 ILE A CA 1
ATOM 633 C C . ILE A 1 87 ? -12.369 -8.028 -6.164 1.00 95.75 87 ILE A C 1
ATOM 635 O O . ILE A 1 87 ? -11.963 -7.586 -5.092 1.00 95.75 87 ILE A O 1
ATOM 639 N N . GLU A 1 88 ? -12.589 -9.324 -6.377 1.00 94.25 88 GLU A N 1
ATOM 640 C CA . GLU A 1 88 ? -12.229 -10.368 -5.409 1.00 94.25 88 GLU A CA 1
ATOM 641 C C . GLU A 1 88 ? -10.706 -10.468 -5.270 1.00 94.25 88 GLU A C 1
ATOM 643 O O . GLU A 1 88 ? -9.983 -10.444 -6.271 1.00 94.25 88 GLU A O 1
ATOM 648 N N . LEU A 1 89 ? -10.225 -10.590 -4.032 1.00 93.19 89 LEU A N 1
ATOM 649 C CA . LEU A 1 89 ? -8.800 -10.620 -3.717 1.00 93.19 89 LEU A CA 1
ATOM 650 C C . LEU A 1 89 ? -8.408 -11.921 -3.030 1.00 93.19 89 LEU A C 1
ATOM 652 O O . LEU A 1 89 ? -9.121 -12.431 -2.167 1.00 93.19 89 LEU A O 1
ATOM 656 N N . GLU A 1 90 ? -7.227 -12.422 -3.378 1.00 90.12 90 GLU A N 1
ATOM 657 C CA . GLU A 1 90 ? -6.559 -13.435 -2.573 1.00 90.12 90 GLU A CA 1
ATOM 658 C C . GLU A 1 90 ? -5.949 -12.750 -1.337 1.00 90.12 90 GLU A C 1
ATOM 660 O O . GLU A 1 90 ? -5.185 -11.793 -1.499 1.00 90.12 90 GLU A O 1
ATOM 665 N N . PRO A 1 91 ? -6.291 -13.183 -0.108 1.00 92.56 91 PRO A N 1
ATOM 666 C CA . PRO A 1 91 ? -5.749 -12.570 1.093 1.00 92.56 91 PRO A CA 1
ATOM 667 C C . PRO A 1 91 ? -4.246 -12.825 1.212 1.00 92.56 91 PRO A C 1
ATOM 669 O O . PRO A 1 91 ? -3.785 -13.951 1.017 1.00 92.56 91 PRO A O 1
ATOM 672 N N . GLY A 1 92 ? -3.493 -11.802 1.610 1.00 92.25 92 GLY A N 1
ATOM 673 C CA . GLY A 1 92 ? -2.051 -11.924 1.804 1.00 92.25 92 GLY A CA 1
ATOM 674 C C . GLY A 1 92 ? -1.466 -10.863 2.734 1.00 92.25 92 GLY A C 1
ATOM 675 O O . GLY A 1 92 ? -2.099 -9.834 2.973 1.00 92.25 92 GLY A O 1
ATOM 676 N N . PRO A 1 93 ? -0.252 -11.098 3.265 1.00 95.56 93 PRO A N 1
ATOM 677 C CA . PRO A 1 93 ? 0.423 -10.142 4.130 1.00 95.56 93 PRO A CA 1
ATOM 678 C C . PRO A 1 93 ? 0.739 -8.844 3.382 1.00 95.56 93 PRO A C 1
ATOM 680 O O . PRO A 1 93 ? 1.252 -8.860 2.263 1.00 95.56 93 PRO A O 1
ATOM 683 N N . VAL A 1 94 ? 0.474 -7.709 4.028 1.00 96.94 94 VAL A N 1
ATOM 684 C CA . VAL A 1 94 ? 0.709 -6.366 3.485 1.00 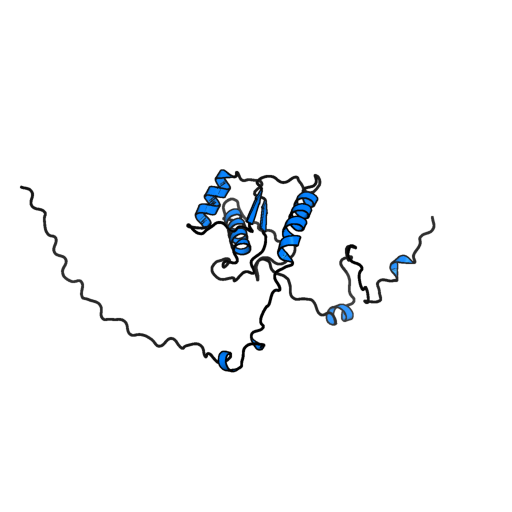96.94 94 VAL A CA 1
ATOM 685 C C . VAL A 1 94 ? 1.576 -5.561 4.443 1.00 96.94 94 VAL A C 1
ATOM 687 O O . VAL A 1 94 ? 1.245 -5.410 5.618 1.00 96.94 94 VAL A O 1
ATOM 690 N N . LEU A 1 95 ? 2.650 -4.974 3.917 1.00 97.62 95 LEU A N 1
ATOM 691 C CA . LEU A 1 95 ? 3.425 -3.939 4.595 1.00 97.62 95 LEU A CA 1
ATOM 692 C C . LEU A 1 95 ? 3.036 -2.568 4.044 1.00 97.62 95 LEU A C 1
ATOM 694 O O . LEU A 1 95 ? 3.285 -2.265 2.879 1.00 97.62 95 LEU A O 1
ATOM 698 N N . TYR A 1 96 ? 2.463 -1.718 4.890 1.00 98.06 96 TYR A N 1
ATOM 699 C CA . TYR A 1 96 ? 2.111 -0.348 4.537 1.00 98.06 96 TYR A CA 1
ATOM 700 C C . TYR A 1 96 ? 3.053 0.649 5.228 1.00 98.06 96 TYR A C 1
ATOM 702 O O . TYR A 1 96 ? 2.964 0.890 6.436 1.00 98.06 96 TYR A O 1
ATOM 710 N N . LEU A 1 97 ? 3.954 1.247 4.441 1.00 97.94 97 LEU A N 1
ATOM 711 C CA . LEU A 1 97 ? 4.918 2.258 4.887 1.00 97.94 97 LEU A CA 1
ATOM 712 C C . LEU A 1 97 ? 4.316 3.668 4.780 1.00 97.94 97 LEU A C 1
ATOM 714 O O . LEU A 1 97 ? 4.321 4.308 3.731 1.00 97.94 97 LEU A O 1
ATOM 718 N N . ALA A 1 98 ? 3.790 4.166 5.890 1.00 97.31 98 ALA A N 1
ATOM 719 C CA . ALA A 1 98 ? 3.090 5.435 6.017 1.00 97.31 98 ALA A CA 1
ATOM 720 C C . ALA A 1 98 ? 4.028 6.584 6.433 1.00 97.31 98 ALA A C 1
ATOM 722 O O . ALA A 1 98 ? 3.868 7.172 7.502 1.00 97.31 98 ALA A O 1
ATOM 723 N N . LEU A 1 99 ? 5.025 6.891 5.602 1.00 96.44 99 LEU A N 1
ATOM 724 C CA . LEU A 1 99 ? 6.166 7.739 5.988 1.00 96.44 99 LEU A CA 1
ATOM 725 C C . LEU A 1 99 ? 5.836 9.232 6.194 1.00 96.44 99 LEU A C 1
ATOM 727 O O . LEU A 1 99 ? 6.629 9.965 6.774 1.00 96.44 99 LEU A O 1
ATOM 731 N N . GLU A 1 100 ? 4.662 9.685 5.752 1.00 94.88 100 GLU A N 1
ATOM 732 C CA . GLU A 1 100 ? 4.167 11.063 5.940 1.00 94.88 100 GLU A CA 1
ATOM 733 C C . GLU A 1 100 ? 3.069 11.160 7.016 1.00 94.88 100 GLU A C 1
ATOM 735 O O . GLU A 1 100 ? 2.382 12.176 7.162 1.00 94.88 100 GLU A O 1
ATOM 740 N N . ASP A 1 101 ? 2.830 10.066 7.732 1.00 95.19 101 ASP A N 1
ATOM 741 C CA . ASP A 1 101 ? 1.671 9.872 8.585 1.00 95.19 101 ASP A CA 1
ATOM 742 C C . ASP A 1 101 ? 2.077 9.632 10.043 1.00 95.19 101 ASP A C 1
ATOM 744 O O . ASP A 1 101 ? 3.190 9.223 10.356 1.00 95.19 101 ASP A O 1
ATOM 748 N N . THR A 1 102 ? 1.141 9.862 10.965 1.00 96.88 102 THR A N 1
ATOM 749 C CA . THR A 1 102 ? 1.320 9.502 12.383 1.00 96.88 102 THR A CA 1
ATOM 750 C C . THR A 1 102 ? 0.433 8.317 12.727 1.00 96.88 102 THR A C 1
ATOM 752 O O . THR A 1 102 ? -0.633 8.157 12.129 1.00 96.88 102 THR A O 1
ATOM 755 N N . ALA A 1 103 ? 0.798 7.539 13.750 1.00 97.25 103 ALA A N 1
ATOM 756 C CA . ALA A 1 103 ? -0.016 6.412 14.216 1.00 97.25 103 ALA A CA 1
ATOM 757 C C . ALA A 1 103 ? -1.473 6.825 14.505 1.00 97.25 103 ALA A C 1
ATOM 759 O O . ALA A 1 103 ? -2.409 6.174 14.049 1.00 97.25 103 ALA A O 1
ATOM 760 N N . ARG A 1 104 ? -1.680 7.979 15.158 1.00 97.94 104 ARG A N 1
ATOM 761 C CA . ARG A 1 104 ? -3.017 8.539 15.421 1.00 97.94 104 ARG A CA 1
ATOM 762 C C . ARG A 1 104 ? -3.788 8.856 14.133 1.00 97.94 104 ARG A C 1
ATOM 764 O O . ARG A 1 104 ? -4.981 8.574 14.036 1.00 97.94 104 ARG A O 1
ATOM 771 N N . ARG A 1 105 ? -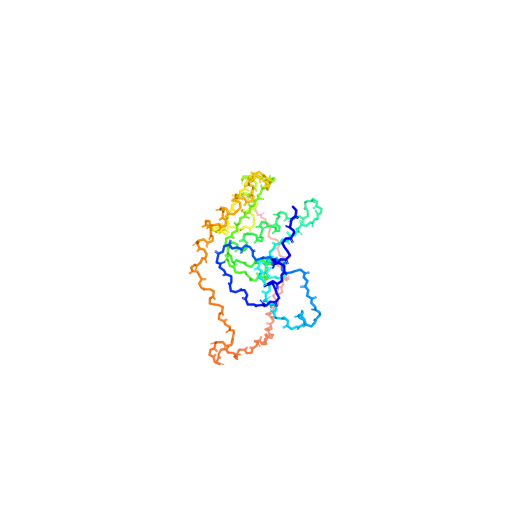3.133 9.461 13.133 1.00 96.38 105 ARG A N 1
ATOM 772 C CA . ARG A 1 105 ? -3.774 9.792 11.846 1.00 96.38 105 ARG A CA 1
ATOM 773 C C . ARG A 1 105 ? -4.120 8.525 11.064 1.00 96.38 105 ARG A C 1
ATOM 775 O O . ARG A 1 105 ? -5.212 8.469 10.503 1.00 96.38 105 ARG A O 1
ATOM 782 N N . LEU A 1 106 ? -3.255 7.512 11.084 1.00 97.06 106 LEU A N 1
ATOM 783 C CA . LEU A 1 106 ? -3.520 6.201 10.488 1.00 97.06 106 LEU A CA 1
ATOM 784 C C . LEU A 1 106 ? -4.686 5.489 11.162 1.00 97.06 106 LEU A C 1
ATOM 786 O O . LEU A 1 106 ? -5.613 5.092 10.465 1.00 97.06 106 LEU A O 1
ATOM 790 N N . GLN A 1 107 ? -4.697 5.409 12.493 1.00 97.38 107 GLN A N 1
ATOM 791 C CA . GLN A 1 107 ? -5.788 4.796 13.253 1.00 97.38 107 GLN A CA 1
ATOM 792 C C . GLN A 1 107 ? -7.139 5.435 12.897 1.00 97.38 107 GLN A C 1
ATOM 794 O O . GLN A 1 107 ? -8.099 4.734 12.580 1.00 97.38 107 GLN A O 1
ATOM 799 N N . ASN A 1 108 ? -7.197 6.771 12.850 1.00 97.62 108 ASN A N 1
ATOM 800 C CA . ASN A 1 108 ? -8.405 7.502 12.460 1.00 97.62 108 ASN A CA 1
ATOM 801 C C . ASN A 1 108 ? -8.838 7.215 11.012 1.00 97.62 108 ASN A C 1
ATOM 803 O O . ASN A 1 108 ? -10.033 7.148 10.727 1.00 97.62 108 ASN A O 1
ATOM 807 N N . ARG A 1 109 ? -7.888 7.081 10.079 1.00 96.81 109 ARG A N 1
ATOM 808 C CA . ARG A 1 109 ? -8.171 6.759 8.669 1.00 96.81 109 ARG A CA 1
ATOM 809 C C . ARG A 1 109 ? -8.688 5.339 8.519 1.00 96.81 109 ARG A C 1
ATOM 811 O O . ARG A 1 109 ? -9.720 5.141 7.891 1.00 96.81 109 ARG A O 1
ATOM 818 N N . MET A 1 110 ? -8.005 4.379 9.134 1.00 96.94 110 MET A N 1
ATOM 819 C CA . MET A 1 110 ? -8.417 2.982 9.131 1.00 96.94 110 MET A CA 1
ATOM 820 C C . MET A 1 110 ? -9.801 2.815 9.737 1.00 96.94 110 MET A C 1
ATOM 822 O O . MET A 1 110 ? -10.629 2.163 9.121 1.00 96.94 110 MET A O 1
ATOM 826 N N . GLY A 1 111 ? -10.092 3.455 10.874 1.00 97.44 111 GLY A N 1
ATOM 827 C CA . GLY A 1 111 ? -11.421 3.388 11.486 1.00 97.44 111 GLY A CA 1
ATOM 828 C C . GLY A 1 111 ? -12.537 3.840 10.538 1.00 97.44 111 GLY A C 1
ATOM 829 O O . GLY A 1 111 ? -13.594 3.218 10.491 1.00 97.44 111 GLY A O 1
ATOM 830 N N . LYS A 1 112 ? -12.277 4.871 9.721 1.00 97.56 112 LYS A N 1
ATOM 831 C CA . LYS A 1 112 ? -13.222 5.346 8.698 1.00 97.56 112 LYS A CA 1
ATOM 832 C C . LYS A 1 112 ? -13.382 4.374 7.530 1.00 97.56 112 LYS A C 1
ATOM 834 O O . LYS A 1 112 ? -14.489 4.230 7.039 1.00 97.56 112 LYS A O 1
ATOM 839 N N . ILE A 1 113 ? -12.302 3.734 7.078 1.00 96.00 113 ILE A N 1
ATOM 840 C CA . ILE A 1 113 ? -12.361 2.763 5.971 1.00 96.00 113 ILE A CA 1
ATOM 841 C C . ILE A 1 113 ? -13.034 1.469 6.437 1.00 96.00 113 ILE A C 1
ATOM 843 O O . ILE A 1 113 ? -13.925 0.958 5.769 1.00 96.00 113 ILE A O 1
ATOM 847 N N . LEU A 1 114 ? -12.647 0.970 7.611 1.00 95.94 114 LEU A N 1
ATOM 848 C CA . LEU A 1 114 ? -13.152 -0.277 8.177 1.00 95.94 114 LEU A CA 1
ATOM 849 C C . LEU A 1 114 ? -14.631 -0.190 8.558 1.00 95.94 114 LEU A C 1
ATOM 851 O O . LEU A 1 114 ? -15.299 -1.215 8.574 1.00 95.94 114 LEU A O 1
ATOM 855 N N . SER A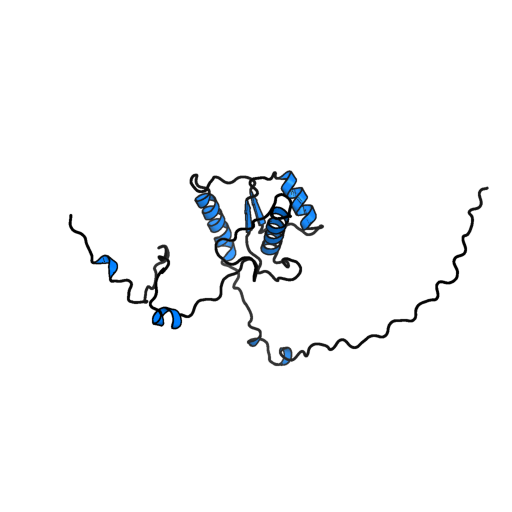 1 115 ? -15.164 0.999 8.861 1.00 94.62 115 SER A N 1
ATOM 856 C CA . SER A 1 115 ? -16.599 1.192 9.138 1.00 94.62 115 SER A CA 1
ATOM 857 C C . SER A 1 115 ? -17.150 0.221 10.197 1.00 94.62 115 SER A C 1
ATOM 859 O O . SER A 1 115 ? -18.233 -0.339 10.050 1.00 94.62 115 SER A O 1
ATOM 861 N N . GLY A 1 116 ? -16.376 -0.015 11.263 1.00 94.25 116 GLY A N 1
ATOM 862 C CA . GLY A 1 116 ? -16.731 -0.942 12.346 1.00 94.25 116 GLY A CA 1
ATOM 863 C C . GLY A 1 116 ? -16.320 -2.403 12.123 1.00 94.25 116 GLY A C 1
ATOM 864 O O . GLY A 1 116 ? -16.457 -3.207 13.042 1.00 94.25 116 GLY A O 1
ATOM 865 N N . GLN A 1 117 ? -15.779 -2.754 10.954 1.00 94.31 117 GLN A N 1
ATOM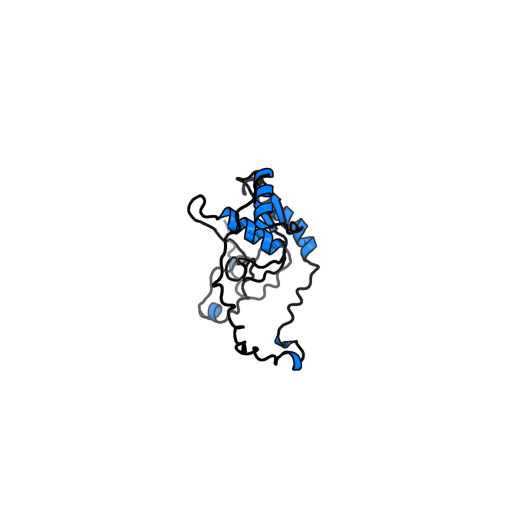 866 C CA . GLN A 1 117 ? -15.178 -4.067 10.714 1.00 94.31 117 GLN A CA 1
ATOM 867 C C . GLN A 1 117 ? -13.856 -4.236 11.484 1.00 94.31 117 GLN A C 1
ATOM 869 O O . GLN A 1 117 ? -13.159 -3.248 11.750 1.00 94.31 117 GLN A O 1
ATOM 874 N N . PRO A 1 118 ? -13.482 -5.477 11.847 1.00 95.69 118 PRO A N 1
ATOM 875 C CA . PRO A 1 118 ? -12.216 -5.741 12.518 1.00 95.69 118 PRO A CA 1
ATOM 876 C C . PRO A 1 118 ? -11.021 -5.385 11.624 1.00 95.69 118 PRO A C 1
ATOM 878 O O . PRO A 1 118 ? -11.048 -5.581 10.410 1.00 95.69 118 PRO A O 1
ATOM 881 N N . ALA A 1 119 ? -9.943 -4.892 12.238 1.00 97.06 119 ALA A N 1
ATOM 882 C CA . ALA A 1 119 ? -8.694 -4.646 11.525 1.00 97.06 119 ALA A CA 1
ATOM 883 C C . ALA A 1 119 ? -8.045 -5.981 11.090 1.00 97.06 119 ALA A C 1
ATOM 885 O O . ALA A 1 119 ? -7.971 -6.906 11.908 1.00 97.06 119 ALA A O 1
ATOM 886 N N . PRO A 1 120 ? -7.564 -6.099 9.837 1.00 96.12 120 PRO A N 1
ATOM 887 C CA . PRO A 1 120 ? -6.938 -7.325 9.352 1.00 96.12 120 PRO A CA 1
ATOM 888 C C . PRO A 1 120 ? -5.603 -7.582 10.058 1.00 96.12 120 PRO A C 1
ATOM 890 O O . PRO A 1 120 ? -4.777 -6.680 10.191 1.00 96.12 120 PRO A O 1
ATOM 893 N N . LYS A 1 121 ? -5.387 -8.829 10.495 1.00 94.12 121 LYS A N 1
ATOM 894 C CA . LYS A 1 121 ? -4.164 -9.246 11.207 1.00 94.12 121 LYS A CA 1
ATOM 895 C C . LYS A 1 121 ? -2.925 -9.232 10.313 1.00 94.12 121 LYS A C 1
ATOM 897 O O . LYS A 1 121 ? -1.828 -9.011 10.813 1.00 94.12 121 LYS A O 1
ATOM 902 N N . ASP A 1 122 ? -3.126 -9.419 9.014 1.00 95.06 122 ASP A N 1
ATOM 903 C CA . ASP A 1 122 ? -2.055 -9.525 8.024 1.00 95.06 122 ASP A CA 1
ATOM 904 C C . ASP A 1 122 ? -1.636 -8.152 7.458 1.00 95.06 122 ASP A C 1
ATOM 906 O O . ASP A 1 122 ? -0.806 -8.073 6.555 1.00 95.06 122 ASP A O 1
ATOM 910 N N . LEU A 1 123 ? -2.167 -7.046 8.003 1.00 97.06 123 LEU A N 1
ATOM 911 C CA . LEU A 1 123 ? -1.747 -5.684 7.667 1.00 97.06 123 LEU A CA 1
ATOM 912 C C . LEU A 1 123 ? -0.751 -5.149 8.702 1.00 97.06 123 LEU A C 1
ATOM 914 O O . LEU A 1 123 ? -1.125 -4.737 9.800 1.00 97.06 123 LEU A O 1
ATOM 918 N N . THR A 1 124 ? 0.520 -5.083 8.318 1.00 97.56 124 THR A N 1
ATOM 919 C CA . THR A 1 124 ? 1.575 -4.426 9.096 1.00 97.56 124 THR A CA 1
ATOM 920 C C . THR A 1 124 ? 1.695 -2.958 8.685 1.00 97.56 124 THR A C 1
ATOM 922 O O . THR A 1 124 ? 1.818 -2.642 7.503 1.00 97.56 124 THR A O 1
ATOM 925 N N . LEU A 1 125 ? 1.705 -2.046 9.659 1.00 97.75 125 LEU A N 1
ATOM 926 C CA . LEU A 1 125 ? 1.838 -0.602 9.439 1.00 97.75 125 LEU A CA 1
ATOM 927 C C . LEU A 1 125 ? 3.127 -0.091 10.076 1.00 97.75 125 LEU A C 1
ATOM 929 O O . LEU A 1 125 ? 3.381 -0.356 11.250 1.00 97.75 125 LEU A O 1
ATOM 933 N N . ALA A 1 126 ? 3.898 0.697 9.332 1.00 97.50 126 ALA A N 1
ATOM 934 C CA . ALA A 1 126 ? 5.067 1.393 9.859 1.00 97.50 126 ALA A CA 1
ATOM 935 C C . ALA A 1 126 ? 5.038 2.864 9.441 1.00 97.50 126 ALA A C 1
ATOM 937 O O . ALA A 1 126 ? 4.781 3.184 8.284 1.00 97.50 126 ALA A O 1
ATOM 938 N N . THR A 1 127 ? 5.307 3.771 10.379 1.00 97.50 127 THR A N 1
ATOM 939 C CA . THR A 1 127 ? 5.402 5.221 10.116 1.00 97.50 127 THR A CA 1
ATOM 940 C C . THR A 1 127 ? 6.835 5.676 9.855 1.00 97.50 127 THR A C 1
ATOM 942 O O . THR A 1 127 ? 7.080 6.854 9.622 1.00 97.50 127 THR A O 1
ATOM 945 N N . THR A 1 128 ? 7.793 4.754 9.915 1.00 96.62 128 THR A N 1
ATOM 946 C CA . THR A 1 128 ? 9.209 4.999 9.655 1.00 96.62 128 THR A CA 1
ATOM 947 C C . THR A 1 128 ? 9.784 3.841 8.846 1.00 96.62 128 THR A C 1
ATOM 949 O O . THR A 1 128 ? 9.383 2.689 9.006 1.00 96.62 128 THR A O 1
ATOM 952 N N . CYS A 1 129 ? 10.718 4.156 7.957 1.00 97.12 129 CYS A N 1
ATOM 953 C CA . CYS A 1 129 ? 11.536 3.202 7.220 1.00 97.12 129 CYS A CA 1
ATOM 954 C C . CYS A 1 129 ? 12.814 3.943 6.804 1.00 97.12 129 CYS A C 1
ATOM 956 O O . CYS A 1 129 ? 12.702 5.100 6.381 1.00 97.12 129 CYS A O 1
ATOM 958 N N . PRO A 1 130 ? 14.011 3.344 6.935 1.00 97.00 130 PRO A N 1
ATOM 959 C CA . PRO A 1 130 ? 15.212 3.922 6.350 1.00 97.00 130 PRO A CA 1
ATOM 960 C C . PRO A 1 130 ? 15.048 4.111 4.837 1.00 97.00 130 PRO A C 1
ATOM 962 O O . PRO A 1 130 ? 14.260 3.422 4.186 1.00 97.00 130 PRO A O 1
ATOM 965 N N . THR A 1 131 ? 15.807 5.039 4.257 1.00 96.81 131 THR A N 1
ATOM 966 C CA . THR A 1 131 ? 15.896 5.119 2.792 1.00 96.81 131 THR A CA 1
ATOM 967 C C . THR A 1 131 ? 16.521 3.837 2.237 1.00 96.81 131 THR A C 1
ATOM 969 O O . THR A 1 131 ? 17.253 3.152 2.951 1.00 96.81 131 THR A O 1
ATOM 972 N N . LEU A 1 132 ? 16.265 3.509 0.965 1.00 94.44 132 LEU A N 1
ATOM 973 C CA . LEU A 1 132 ? 16.816 2.288 0.357 1.00 94.44 132 LEU A CA 1
ATOM 974 C C . LEU A 1 132 ? 18.346 2.186 0.522 1.00 94.44 132 LEU A C 1
ATOM 976 O O . LEU A 1 132 ? 18.785 1.172 1.044 1.00 94.44 132 LEU A O 1
ATOM 980 N N . PRO A 1 133 ? 19.162 3.227 0.240 1.00 95.94 133 PRO A N 1
ATOM 981 C CA . PRO A 1 133 ? 20.616 3.134 0.431 1.00 95.94 133 PRO A CA 1
ATOM 982 C C . PRO A 1 133 ? 21.069 3.041 1.897 1.00 95.94 133 PRO A C 1
ATOM 984 O O . PRO A 1 133 ? 22.240 2.793 2.160 1.00 95.94 133 PRO A O 1
ATOM 987 N N . GLN A 1 134 ? 20.176 3.305 2.854 1.00 96.25 134 GLN A N 1
ATOM 988 C CA . GLN A 1 134 ? 20.443 3.247 4.296 1.00 96.25 134 GLN A CA 1
ATOM 989 C C . GLN A 1 134 ? 19.838 1.986 4.933 1.00 96.25 134 GLN A C 1
ATOM 991 O O . GLN A 1 134 ? 19.554 1.969 6.132 1.00 96.25 134 GLN A O 1
ATOM 996 N N . GLY A 1 135 ? 19.598 0.952 4.127 1.00 96.06 135 GLY A N 1
ATOM 997 C CA . GLY A 1 135 ? 19.095 -0.342 4.572 1.00 96.06 135 GLY A CA 1
ATOM 998 C C . GLY A 1 135 ? 17.577 -0.457 4.655 1.00 96.06 135 GLY A C 1
ATOM 999 O O . GLY A 1 135 ? 17.033 -1.286 5.395 1.00 96.06 135 GLY A O 1
ATOM 1000 N N . GLY A 1 136 ? 16.858 0.400 3.926 1.00 96.56 136 GLY A N 1
ATOM 1001 C CA . GLY A 1 136 ? 15.410 0.283 3.760 1.00 96.56 136 GLY A CA 1
ATOM 1002 C C . GLY A 1 136 ? 15.023 -0.979 2.985 1.00 96.56 136 GLY A C 1
ATOM 1003 O O . GLY A 1 136 ? 14.037 -1.633 3.317 1.00 96.56 136 GLY A O 1
ATOM 1004 N N . ASP A 1 137 ? 15.830 -1.359 1.999 1.00 95.88 137 ASP A N 1
ATOM 1005 C CA . ASP A 1 137 ? 15.702 -2.604 1.242 1.00 95.88 137 ASP A CA 1
ATOM 1006 C C . ASP A 1 137 ? 15.872 -3.836 2.140 1.00 95.88 137 ASP A C 1
ATOM 1008 O O . ASP A 1 137 ? 15.026 -4.729 2.124 1.00 95.88 137 ASP A O 1
ATOM 1012 N N . GLU A 1 138 ? 16.879 -3.854 3.013 1.00 96.69 138 GLU A N 1
ATOM 1013 C CA . GLU A 1 138 ? 17.080 -4.959 3.953 1.00 96.69 138 GLU A CA 1
ATOM 1014 C C . GLU A 1 138 ? 15.987 -4.990 5.026 1.00 96.69 138 GLU A C 1
ATOM 1016 O O . GLU A 1 138 ? 15.601 -6.059 5.496 1.00 96.69 138 GLU A O 1
ATOM 1021 N N . ALA A 1 139 ? 15.459 -3.833 5.438 1.00 96.12 139 ALA A N 1
ATOM 1022 C CA . ALA A 1 139 ? 14.316 -3.776 6.344 1.00 96.12 139 ALA A CA 1
ATOM 1023 C C . ALA A 1 139 ? 13.066 -4.413 5.720 1.00 96.12 139 ALA A C 1
ATOM 1025 O O . ALA A 1 139 ? 12.384 -5.191 6.394 1.00 96.12 139 ALA A O 1
ATOM 1026 N N . ILE A 1 140 ? 12.805 -4.132 4.439 1.00 95.62 140 ILE A N 1
ATOM 1027 C CA . ILE A 1 140 ? 11.710 -4.736 3.674 1.00 95.62 140 ILE A CA 1
ATOM 1028 C C . ILE A 1 140 ? 11.961 -6.236 3.473 1.00 95.62 140 ILE A C 1
ATOM 1030 O O . ILE A 1 140 ? 11.069 -7.032 3.758 1.00 95.62 140 ILE A O 1
ATOM 1034 N N . ALA A 1 141 ? 13.170 -6.640 3.070 1.00 94.81 141 ALA A N 1
ATOM 1035 C CA . ALA A 1 141 ? 13.538 -8.046 2.894 1.00 94.81 141 ALA A CA 1
ATOM 1036 C C . ALA A 1 141 ? 13.361 -8.844 4.194 1.00 94.81 141 ALA A C 1
ATOM 1038 O O . ALA A 1 141 ? 12.689 -9.869 4.211 1.00 94.81 141 ALA A O 1
ATOM 1039 N N . ARG A 1 142 ? 13.832 -8.311 5.328 1.00 95.12 142 ARG A N 1
ATOM 1040 C CA . ARG A 1 142 ? 13.628 -8.933 6.645 1.00 95.12 142 ARG A CA 1
ATOM 1041 C C . ARG A 1 142 ? 12.159 -9.043 7.043 1.00 95.12 142 ARG A C 1
ATOM 1043 O O . ARG A 1 142 ? 11.821 -9.900 7.859 1.00 95.12 142 ARG A O 1
ATOM 1050 N N . TRP A 1 143 ? 11.295 -8.136 6.591 1.00 95.50 143 TRP A N 1
ATOM 1051 C CA . TRP A 1 143 ? 9.854 -8.271 6.811 1.00 95.50 143 TRP A CA 1
ATOM 1052 C C . TRP A 1 143 ? 9.276 -9.375 5.918 1.00 95.50 143 TRP A C 1
ATOM 1054 O O . TRP A 1 143 ? 8.556 -10.240 6.417 1.00 95.50 143 TRP A O 1
ATOM 1064 N N . LEU A 1 144 ? 9.667 -9.403 4.640 1.00 93.00 144 LEU A N 1
ATOM 1065 C CA . LEU A 1 144 ? 9.267 -10.442 3.692 1.00 93.00 144 LEU A CA 1
ATOM 1066 C C . LEU A 1 144 ? 9.688 -11.837 4.152 1.00 93.00 144 LEU A C 1
ATOM 1068 O O . LEU A 1 144 ? 8.881 -12.750 4.054 1.00 93.00 144 LEU A O 1
ATOM 1072 N N . ASP A 1 145 ? 10.889 -12.012 4.702 1.00 92.12 145 ASP A N 1
ATOM 1073 C CA . ASP A 1 145 ? 11.330 -13.308 5.224 1.00 92.12 145 ASP A CA 1
ATOM 1074 C C . ASP A 1 145 ? 10.430 -13.762 6.381 1.00 92.12 145 ASP A C 1
ATOM 1076 O O . ASP A 1 145 ? 9.911 -14.878 6.380 1.00 92.12 145 ASP A O 1
ATOM 1080 N N . ARG A 1 146 ? 10.152 -12.868 7.340 1.00 89.25 146 ARG A N 1
ATOM 1081 C CA . ARG A 1 146 ? 9.296 -13.173 8.501 1.00 89.25 146 ARG A CA 1
ATOM 1082 C C . ARG A 1 146 ? 7.883 -13.595 8.104 1.00 89.25 146 ARG A C 1
ATOM 1084 O O . ARG A 1 146 ? 7.366 -14.561 8.665 1.00 89.25 146 ARG A O 1
ATOM 1091 N N . GLU A 1 147 ? 7.267 -12.898 7.153 1.00 85.00 147 GLU A N 1
ATOM 1092 C CA . GLU A 1 147 ? 5.895 -13.190 6.719 1.00 85.00 147 GLU A CA 1
ATOM 1093 C C . GLU A 1 147 ? 5.835 -14.282 5.634 1.00 85.00 147 GLU A C 1
ATOM 1095 O O . GLU A 1 147 ? 4.905 -15.090 5.597 1.00 85.00 147 GLU A O 1
ATOM 1100 N N . GLY A 1 148 ? 6.866 -14.400 4.797 1.00 66.56 148 GLY A N 1
ATOM 1101 C CA . GLY A 1 148 ? 7.018 -15.435 3.774 1.00 66.56 148 GLY A CA 1
ATOM 1102 C C . GLY A 1 148 ? 7.135 -16.845 4.359 1.00 66.56 148 GLY A C 1
ATOM 1103 O O . GLY A 1 148 ? 6.711 -17.812 3.723 1.00 66.56 148 GLY A O 1
ATOM 1104 N N . HIS A 1 149 ? 7.620 -16.980 5.597 1.00 53.88 149 HIS A N 1
ATOM 1105 C CA . HIS A 1 149 ? 7.560 -18.236 6.349 1.00 53.88 149 HIS A CA 1
ATOM 1106 C C . HIS A 1 149 ? 6.148 -18.581 6.862 1.00 53.88 149 HIS A C 1
ATOM 1108 O O . HIS A 1 149 ? 5.855 -19.760 7.054 1.00 53.88 149 HIS A O 1
ATOM 1114 N N . ARG A 1 150 ? 5.243 -17.604 7.029 1.00 53.69 150 ARG A N 1
ATOM 1115 C CA . ARG A 1 150 ? 3.837 -17.848 7.412 1.00 53.69 150 ARG A CA 1
ATOM 1116 C C . ARG A 1 150 ? 2.952 -18.220 6.219 1.00 53.69 150 ARG A C 1
ATOM 1118 O O . ARG A 1 150 ? 2.036 -19.024 6.372 1.00 53.69 150 ARG A O 1
ATOM 1125 N N . GLY A 1 151 ? 3.243 -17.684 5.030 1.00 45.84 151 GLY A N 1
ATOM 1126 C CA . GLY A 1 151 ? 2.444 -17.883 3.811 1.00 45.84 151 GLY A CA 1
ATOM 1127 C C . GLY A 1 151 ? 2.644 -19.216 3.072 1.00 45.84 151 GLY A C 1
ATOM 1128 O O . GLY A 1 151 ? 1.806 -19.583 2.253 1.00 45.84 151 GLY A O 1
ATOM 1129 N N . ARG A 1 152 ? 3.704 -19.989 3.358 1.00 44.72 152 ARG A N 1
ATOM 1130 C CA . ARG A 1 152 ? 3.992 -21.265 2.656 1.00 44.72 152 ARG A CA 1
ATOM 1131 C C . ARG A 1 152 ? 3.056 -22.433 3.005 1.00 44.72 152 ARG A C 1
ATOM 1133 O O . ARG A 1 152 ? 3.170 -23.488 2.390 1.00 44.72 152 ARG A O 1
ATOM 1140 N N . HIS A 1 153 ? 2.135 -22.273 3.957 1.00 39.34 153 HIS A N 1
ATOM 1141 C CA . HIS A 1 153 ? 1.266 -23.361 4.428 1.00 39.34 153 HIS A CA 1
ATOM 1142 C C . HIS A 1 153 ? -0.162 -23.360 3.875 1.00 39.34 153 HIS A C 1
ATOM 1144 O O . HIS A 1 153 ? -0.944 -24.231 4.256 1.00 39.34 153 HIS A O 1
ATOM 1150 N N . ARG A 1 154 ? -0.529 -22.447 2.969 1.00 37.09 154 ARG A N 1
ATOM 1151 C CA . ARG A 1 154 ? -1.860 -22.483 2.355 1.00 37.09 154 ARG A CA 1
ATOM 1152 C C . ARG A 1 154 ? -1.750 -22.955 0.905 1.00 37.09 154 ARG A C 1
ATOM 1154 O O . ARG A 1 154 ? -1.436 -22.142 0.040 1.00 37.09 154 ARG A O 1
ATOM 1161 N N . PRO A 1 155 ? -1.969 -24.252 0.610 1.00 33.31 155 PRO A N 1
ATOM 1162 C CA . PRO A 1 155 ? -2.131 -24.674 -0.770 1.00 33.31 155 PRO A CA 1
ATOM 1163 C C . PRO A 1 155 ? -3.313 -23.894 -1.343 1.00 33.31 155 PRO A C 1
ATOM 1165 O O . PRO A 1 155 ? -4.439 -23.985 -0.849 1.00 33.31 155 PRO A O 1
ATOM 1168 N N . VAL A 1 156 ? -3.034 -23.080 -2.357 1.00 43.78 156 VAL A N 1
ATOM 1169 C CA . VAL A 1 156 ? -4.053 -22.439 -3.179 1.00 43.78 156 VAL A CA 1
ATOM 1170 C C . VAL A 1 156 ? -4.724 -23.561 -3.965 1.00 43.78 156 VAL A C 1
ATOM 1172 O O . VAL A 1 156 ? -4.319 -23.892 -5.078 1.00 43.78 156 VAL A O 1
ATOM 1175 N N . LEU A 1 157 ? -5.728 -24.205 -3.366 1.00 34.12 157 LEU A N 1
ATOM 1176 C CA . LEU A 1 157 ? -6.650 -25.062 -4.098 1.00 34.12 157 LEU A CA 1
ATOM 1177 C C . LEU A 1 157 ? -7.554 -24.129 -4.910 1.00 34.12 157 LEU A C 1
ATOM 1179 O O . LEU A 1 157 ? -8.673 -23.799 -4.526 1.00 34.12 157 LEU A O 1
ATOM 1183 N N . ARG A 1 158 ? -7.023 -23.616 -6.021 1.00 43.16 158 ARG A N 1
ATOM 1184 C CA . ARG A 1 158 ? -7.834 -22.964 -7.046 1.00 43.16 158 ARG A CA 1
ATOM 1185 C C . ARG A 1 158 ? -8.561 -24.085 -7.773 1.00 43.16 158 ARG A C 1
ATOM 1187 O O . ARG A 1 158 ? -8.076 -24.563 -8.794 1.00 43.16 158 ARG A O 1
ATOM 1194 N N . GLU A 1 159 ? -9.671 -24.554 -7.207 1.00 41.25 159 GLU A N 1
ATOM 1195 C CA . GLU A 1 159 ? -10.545 -25.494 -7.907 1.00 41.25 159 GLU A CA 1
ATOM 1196 C C . GLU A 1 159 ? -10.944 -24.844 -9.229 1.00 41.25 159 GLU A C 1
ATOM 1198 O O . GLU A 1 159 ? -11.542 -23.761 -9.265 1.00 41.25 159 GLU A O 1
ATOM 1203 N N . ARG A 1 160 ? -10.522 -25.449 -10.343 1.00 45.38 160 ARG A N 1
ATOM 1204 C CA . ARG A 1 160 ? -10.916 -24.937 -11.645 1.00 45.38 160 ARG A CA 1
ATOM 1205 C C . ARG A 1 160 ? -12.413 -25.227 -11.797 1.00 45.38 160 ARG A C 1
ATOM 1207 O O . ARG A 1 160 ? -12.853 -26.318 -11.445 1.00 45.38 160 ARG A O 1
ATOM 1214 N N . PRO A 1 161 ? -13.213 -24.337 -12.404 1.00 48.88 161 PRO A N 1
ATOM 1215 C CA . PRO A 1 161 ? -14.636 -24.601 -12.664 1.00 48.88 161 PRO A CA 1
ATOM 1216 C C . PRO A 1 161 ? -14.906 -25.899 -13.457 1.00 48.88 161 PRO A C 1
ATOM 1218 O O . PRO A 1 161 ? -16.017 -26.431 -13.453 1.00 48.88 161 PRO A O 1
ATOM 1221 N N . GLN A 1 162 ? -13.884 -26.430 -14.137 1.00 57.88 162 GLN A N 1
ATOM 1222 C CA . GLN A 1 162 ? -13.908 -27.720 -14.827 1.00 57.88 162 GLN A CA 1
ATOM 1223 C C . GLN A 1 162 ? -13.820 -28.950 -13.896 1.00 57.88 162 GLN A C 1
ATOM 1225 O O . GLN A 1 162 ? -14.176 -30.042 -14.335 1.00 57.88 162 GLN A O 1
ATOM 1230 N N . ASP A 1 163 ? -13.526 -28.781 -12.609 1.00 49.84 163 ASP A N 1
ATOM 1231 C CA . ASP A 1 163 ? -13.388 -29.878 -11.639 1.00 49.84 163 ASP A CA 1
ATOM 1232 C C . ASP A 1 163 ? -14.671 -30.129 -10.813 1.00 49.84 163 ASP A C 1
ATOM 1234 O O . ASP A 1 163 ? -14.793 -31.170 -10.173 1.00 49.84 163 ASP A O 1
ATOM 1238 N N . LEU A 1 164 ? -15.684 -29.249 -10.891 1.00 57.09 164 LEU A N 1
ATOM 1239 C CA . LEU A 1 164 ? -16.992 -29.480 -10.256 1.00 57.09 164 LEU A CA 1
ATOM 1240 C C . LEU A 1 164 ? -17.770 -30.623 -10.939 1.00 57.09 164 LEU A C 1
ATOM 1242 O O . LEU A 1 164 ? -17.781 -30.713 -12.167 1.00 57.09 164 LEU A O 1
ATOM 1246 N N . PRO A 1 165 ? -18.509 -31.469 -10.207 1.00 58.81 165 PRO A N 1
ATOM 1247 C CA . PRO A 1 165 ? -19.338 -32.508 -10.810 1.00 58.81 165 PRO A CA 1
ATOM 1248 C C . PRO A 1 165 ? -20.383 -31.915 -11.779 1.00 58.81 165 PRO A C 1
ATOM 1250 O O . PRO A 1 165 ? -20.939 -30.839 -11.568 1.00 58.81 165 PRO A O 1
ATOM 1253 N N . ALA A 1 166 ? -20.663 -32.624 -12.881 1.00 61.25 166 ALA A N 1
ATOM 1254 C CA . ALA A 1 166 ? -21.408 -32.102 -14.039 1.00 61.25 166 ALA A CA 1
ATOM 1255 C C . ALA A 1 166 ? -22.804 -31.518 -13.731 1.00 61.25 166 ALA A C 1
ATOM 1257 O O . ALA A 1 166 ? -23.315 -30.719 -14.519 1.00 61.25 166 ALA A O 1
ATOM 1258 N N . HIS A 1 167 ? -23.403 -31.884 -12.596 1.00 66.25 167 HIS A N 1
ATOM 1259 C CA . HIS A 1 167 ? -24.707 -31.389 -12.161 1.00 66.25 167 HIS A CA 1
ATOM 1260 C C . HIS A 1 167 ? -24.679 -29.926 -11.678 1.00 66.25 167 HIS A C 1
ATOM 1262 O O . HIS A 1 167 ? -25.696 -29.245 -11.774 1.00 66.25 167 HIS A O 1
ATOM 1268 N N . GLU A 1 168 ? -23.528 -29.404 -11.241 1.00 55.06 168 GLU A N 1
ATOM 1269 C CA . GLU A 1 168 ? -23.379 -28.002 -10.813 1.00 55.06 168 GLU A CA 1
ATOM 1270 C C . GLU A 1 168 ? -23.000 -27.045 -11.949 1.00 55.06 168 GLU A C 1
ATOM 1272 O O . GLU A 1 168 ? -23.220 -25.839 -11.849 1.00 55.06 168 GLU A O 1
ATOM 1277 N N . ARG A 1 169 ? -22.532 -27.569 -13.090 1.00 56.38 169 ARG A N 1
ATOM 1278 C CA . ARG A 1 169 ? -22.176 -26.769 -14.279 1.00 56.38 169 ARG A CA 1
ATOM 1279 C C . ARG A 1 169 ? -23.386 -26.171 -15.007 1.00 56.38 169 ARG A C 1
ATOM 1281 O O . ARG A 1 169 ? -23.225 -25.336 -15.891 1.00 56.38 169 ARG A O 1
ATOM 1288 N N . ARG A 1 170 ? -24.603 -26.618 -14.681 1.00 46.62 170 ARG A N 1
ATOM 1289 C CA . ARG A 1 170 ? -25.854 -26.226 -15.348 1.00 46.62 170 ARG A CA 1
ATOM 1290 C C . ARG A 1 170 ? -26.783 -25.461 -14.409 1.00 46.62 170 ARG A C 1
ATOM 1292 O O . ARG A 1 170 ? -27.931 -25.847 -14.221 1.00 46.62 170 ARG A O 1
ATOM 1299 N N . ARG A 1 171 ? -26.327 -24.343 -13.846 1.00 43.91 171 ARG A N 1
ATOM 1300 C CA . ARG A 1 171 ? -27.263 -23.304 -13.397 1.00 43.91 171 ARG A CA 1
ATOM 1301 C C . ARG A 1 171 ? -27.423 -22.280 -14.521 1.00 43.91 171 ARG A C 1
ATOM 1303 O O . ARG A 1 171 ? -26.520 -21.471 -14.713 1.00 43.91 171 ARG A O 1
ATOM 1310 N N . PRO A 1 172 ? -28.521 -22.297 -15.297 1.00 37.56 172 PRO A N 1
ATOM 1311 C CA . PRO A 1 172 ? -28.808 -21.177 -16.177 1.00 37.56 172 PRO A CA 1
ATOM 1312 C C . PRO A 1 172 ? -29.053 -19.940 -15.310 1.00 37.56 172 PRO A C 1
ATOM 1314 O O . PRO A 1 172 ? -29.720 -20.029 -14.276 1.00 37.56 172 PRO A O 1
ATOM 1317 N N . ALA A 1 173 ? -28.505 -18.798 -15.733 1.00 42.66 173 ALA A N 1
ATOM 1318 C CA . ALA A 1 173 ? -28.801 -17.499 -15.149 1.00 42.66 173 ALA A CA 1
ATOM 1319 C C . ALA A 1 173 ? -30.321 -17.369 -14.983 1.00 42.66 173 ALA A C 1
ATOM 1321 O O . ALA A 1 173 ? -31.077 -17.453 -15.957 1.00 42.66 173 ALA A O 1
ATOM 1322 N N . LEU A 1 174 ? -30.764 -17.244 -13.732 1.00 43.03 174 LEU A N 1
ATOM 1323 C CA . LEU A 1 174 ? -32.155 -17.016 -13.390 1.00 43.03 174 LEU A CA 1
ATOM 1324 C C . LEU A 1 174 ? -32.571 -15.718 -14.087 1.00 43.03 174 LEU A C 1
ATOM 1326 O O . LEU A 1 174 ? -32.197 -14.634 -13.653 1.00 43.03 174 LEU A O 1
ATOM 1330 N N . ARG A 1 175 ? -33.313 -15.834 -15.195 1.00 40.22 175 ARG A N 1
ATOM 1331 C CA . ARG A 1 175 ? -34.041 -14.709 -15.781 1.00 40.22 175 ARG A CA 1
ATOM 1332 C C . ARG A 1 175 ? -34.885 -14.110 -14.664 1.00 40.22 175 ARG A C 1
ATOM 1334 O O . ARG A 1 175 ? -35.803 -14.773 -14.176 1.00 40.22 175 ARG A O 1
ATOM 1341 N N . GLU A 1 176 ? -34.552 -12.890 -14.263 1.00 42.75 176 GLU A N 1
ATOM 1342 C CA . GLU A 1 176 ? -35.361 -12.076 -13.369 1.00 42.75 176 GLU A CA 1
ATOM 1343 C C . GLU A 1 176 ? -36.776 -12.008 -13.946 1.00 42.75 176 GLU A C 1
ATOM 1345 O O . GLU A 1 176 ? -37.052 -11.350 -14.950 1.00 42.75 176 GLU A O 1
ATOM 1350 N N . ARG A 1 177 ? -37.693 -12.774 -13.352 1.00 41.66 177 ARG A N 1
ATOM 1351 C CA . ARG A 1 177 ? -39.115 -12.611 -13.618 1.00 41.66 177 ARG A CA 1
ATOM 1352 C C . ARG A 1 177 ? -39.520 -11.311 -12.940 1.00 41.66 177 ARG A C 1
ATOM 1354 O O . ARG A 1 177 ? -39.442 -11.208 -11.718 1.00 41.66 177 ARG A O 1
ATOM 1361 N N . HIS A 1 178 ? -39.948 -10.346 -13.749 1.00 41.59 178 HIS A N 1
ATOM 1362 C CA . HIS A 1 178 ? -40.682 -9.164 -13.316 1.00 41.59 178 HIS A CA 1
ATOM 1363 C C . HIS A 1 178 ? -41.680 -9.530 -12.210 1.00 41.59 178 HIS A C 1
ATOM 1365 O O . HIS A 1 178 ? -42.650 -10.255 -12.438 1.00 41.59 178 HIS A O 1
ATOM 1371 N N . ARG A 1 179 ? -41.431 -9.022 -11.004 1.00 50.12 179 ARG A N 1
ATOM 1372 C CA . ARG A 1 179 ? -42.402 -9.010 -9.913 1.00 50.12 179 ARG A CA 1
ATOM 1373 C C . ARG A 1 179 ? -43.249 -7.744 -10.098 1.00 50.12 179 ARG A C 1
ATOM 1375 O O . ARG A 1 179 ? -42.656 -6.667 -10.159 1.00 50.12 179 ARG A O 1
ATOM 1382 N N . PRO A 1 180 ? -44.584 -7.813 -10.226 1.00 43.47 180 PRO A N 1
ATOM 1383 C CA . PRO A 1 180 ? -45.387 -6.599 -10.291 1.00 43.47 180 PRO A CA 1
ATOM 1384 C C . PRO A 1 180 ? -45.308 -5.841 -8.956 1.00 43.47 180 PRO A C 1
ATOM 1386 O O . PRO A 1 180 ? -45.310 -6.447 -7.881 1.00 43.47 180 PRO A O 1
ATOM 1389 N N . LEU A 1 181 ? -45.205 -4.513 -9.049 1.00 53.16 181 LEU A N 1
ATOM 1390 C CA . LEU A 1 181 ? -45.225 -3.585 -7.917 1.00 53.16 181 LEU A CA 1
ATOM 1391 C C . LEU A 1 181 ? -46.562 -3.695 -7.155 1.00 53.16 181 LEU A C 1
ATOM 1393 O O . LEU A 1 181 ? -47.610 -3.807 -7.794 1.00 53.16 181 LEU A O 1
ATOM 1397 N N . PRO A 1 182 ? -46.565 -3.636 -5.810 1.00 54.91 182 PRO A N 1
ATOM 1398 C CA . PRO A 1 182 ? -47.806 -3.522 -5.050 1.00 54.91 182 PRO A CA 1
ATOM 1399 C C . PRO A 1 182 ? -48.464 -2.148 -5.291 1.00 54.91 182 PRO A C 1
ATOM 1401 O O . PRO A 1 182 ? -47.747 -1.163 -5.493 1.00 54.91 182 PRO A O 1
ATOM 1404 N N . PRO A 1 183 ? -49.807 -2.045 -5.254 1.00 52.72 183 PRO A N 1
ATOM 1405 C CA . PRO A 1 183 ? -50.497 -0.783 -5.494 1.00 52.72 183 PRO A CA 1
ATOM 1406 C C . PRO A 1 183 ? -50.144 0.259 -4.426 1.00 52.72 183 PRO A C 1
ATOM 1408 O O . PRO A 1 183 ? -50.142 -0.014 -3.222 1.00 52.72 183 PRO A O 1
ATOM 1411 N N . THR A 1 184 ? -49.857 1.470 -4.896 1.00 51.28 184 THR A N 1
ATOM 1412 C CA . THR A 1 184 ? -49.615 2.671 -4.100 1.00 51.28 184 THR A CA 1
ATOM 1413 C C . THR A 1 184 ? -50.839 3.003 -3.249 1.00 51.28 184 THR A C 1
ATOM 1415 O O . THR A 1 184 ? -51.945 3.180 -3.758 1.00 51.28 184 THR A O 1
ATOM 1418 N N . ARG A 1 185 ? -50.649 3.098 -1.929 1.00 45.06 185 ARG A N 1
ATOM 1419 C CA . ARG A 1 185 ? -51.656 3.674 -1.033 1.00 45.06 185 ARG A CA 1
ATOM 1420 C C . ARG A 1 185 ? -51.709 5.180 -1.269 1.00 45.06 185 ARG A C 1
ATOM 1422 O O . ARG A 1 185 ? -50.708 5.868 -1.105 1.00 45.06 185 ARG A O 1
ATOM 1429 N N . ASP A 1 186 ? -52.891 5.639 -1.650 1.00 43.28 186 ASP A N 1
ATOM 1430 C CA . ASP A 1 186 ? -53.287 7.031 -1.827 1.00 43.28 186 ASP A CA 1
ATOM 1431 C C . ASP A 1 186 ? -53.027 7.845 -0.544 1.00 43.28 186 ASP A C 1
ATOM 1433 O O . ASP A 1 186 ? -53.714 7.698 0.470 1.00 43.28 186 ASP A O 1
ATOM 1437 N N . THR A 1 187 ? -51.988 8.680 -0.558 1.00 49.53 187 THR A N 1
ATOM 1438 C CA . THR A 1 187 ? -51.680 9.627 0.519 1.00 49.53 187 THR A CA 1
ATOM 1439 C C . THR A 1 187 ? -52.378 10.957 0.260 1.00 49.53 187 THR A C 1
ATOM 1441 O O . THR A 1 187 ? -51.726 11.982 0.081 1.00 49.53 187 THR A O 1
ATOM 1444 N N . THR A 1 188 ? -53.709 10.956 0.290 1.00 46.56 188 THR A N 1
ATOM 1445 C CA . THR A 1 188 ? -54.511 12.188 0.287 1.00 46.56 188 THR A CA 1
ATOM 1446 C C . THR A 1 188 ? -55.353 12.275 1.559 1.00 46.56 188 THR A C 1
ATOM 1448 O O . THR A 1 188 ? -56.579 12.220 1.536 1.00 46.56 188 THR A O 1
ATOM 1451 N N . ARG A 1 189 ? -54.692 12.400 2.719 1.00 43.53 189 ARG A N 1
ATOM 1452 C CA . ARG A 1 189 ? -55.297 12.985 3.933 1.00 43.53 189 ARG A CA 1
ATOM 1453 C C . ARG A 1 189 ? -54.238 13.353 4.970 1.00 43.53 189 ARG A C 1
ATOM 1455 O O . ARG A 1 189 ? -53.974 12.620 5.916 1.00 43.53 189 ARG A O 1
ATOM 1462 N N . TRP A 1 190 ? -53.653 14.532 4.806 1.00 38.41 190 TRP A N 1
ATOM 1463 C CA . TRP A 1 190 ? -52.886 15.186 5.861 1.00 38.41 190 TRP A CA 1
ATOM 1464 C C . TRP A 1 190 ? -53.835 16.124 6.628 1.00 38.41 190 TRP A C 1
ATOM 1466 O O . TRP A 1 190 ? -54.391 17.054 6.048 1.00 38.41 190 TRP A O 1
ATOM 1476 N N . ARG A 1 191 ? -54.083 15.855 7.917 1.00 48.00 191 ARG A N 1
ATOM 1477 C CA . ARG A 1 191 ? -54.750 16.781 8.853 1.00 48.00 191 ARG A CA 1
ATOM 1478 C C . ARG A 1 191 ? -53.758 17.113 9.972 1.00 48.00 191 ARG A C 1
ATOM 1480 O O . ARG A 1 191 ? -53.353 16.185 10.667 1.00 48.00 191 ARG A O 1
ATOM 1487 N N . PRO A 1 192 ? -53.402 18.385 10.208 1.00 45.19 192 PRO A N 1
ATOM 1488 C CA . PRO A 1 192 ? -52.618 18.745 11.380 1.00 45.19 192 PRO A CA 1
ATOM 1489 C C . PRO A 1 192 ? -53.528 18.807 12.613 1.00 45.19 192 PRO A C 1
ATOM 1491 O O . PRO A 1 192 ? -54.492 19.574 12.645 1.00 45.19 192 PRO A O 1
ATOM 1494 N N . GLN A 1 193 ? -53.225 18.008 13.637 1.00 51.00 193 GLN A N 1
ATOM 1495 C CA . GLN A 1 193 ? -53.760 18.225 14.981 1.00 51.00 193 GLN A CA 1
ATOM 1496 C C . GLN A 1 193 ? -52.943 19.325 15.669 1.00 51.00 193 GLN A C 1
ATOM 1498 O O . GLN A 1 193 ? -51.714 19.272 15.697 1.00 51.00 193 GLN A O 1
ATOM 1503 N N . ARG A 1 194 ? -53.631 20.339 16.201 1.00 56.81 194 ARG A N 1
ATOM 1504 C CA . ARG A 1 194 ? -53.036 21.367 17.065 1.00 56.81 194 ARG A CA 1
ATOM 1505 C C . ARG A 1 194 ? -52.856 20.803 18.482 1.00 56.81 194 ARG A C 1
ATOM 1507 O O . ARG A 1 194 ? -53.748 20.089 18.936 1.00 56.81 194 ARG A O 1
ATOM 1514 N N . PRO A 1 195 ? -51.774 21.139 19.202 1.00 57.91 195 PRO A N 1
ATOM 1515 C CA . PRO A 1 195 ? -51.631 20.753 20.598 1.00 57.91 195 PRO A CA 1
ATOM 1516 C C . PRO A 1 195 ? -52.454 21.683 21.500 1.00 57.91 195 PRO A C 1
ATOM 1518 O O . PRO A 1 195 ? -52.400 22.905 21.360 1.00 57.91 195 PRO A O 1
ATOM 1521 N N . ASN A 1 196 ? -53.196 21.091 22.435 1.00 52.25 196 ASN A N 1
ATOM 1522 C CA . ASN A 1 196 ? -53.847 21.801 23.532 1.00 52.25 196 ASN A CA 1
ATOM 1523 C C . ASN A 1 196 ? -52.791 22.103 24.612 1.00 52.25 196 ASN A C 1
ATOM 1525 O O . ASN A 1 196 ? -52.028 21.213 24.993 1.00 52.25 196 ASN A O 1
ATOM 1529 N N . ARG A 1 197 ? -52.736 23.347 25.091 1.00 48.38 197 ARG A N 1
ATOM 1530 C CA . ARG A 1 197 ? -52.073 23.726 26.353 1.00 48.38 197 ARG A CA 1
ATOM 1531 C C . ARG A 1 197 ? -53.168 23.972 27.410 1.00 48.38 197 ARG A C 1
ATOM 1533 O O . ARG A 1 197 ? -54.302 24.185 26.992 1.00 48.38 197 ARG A O 1
ATOM 1540 N N . PRO A 1 198 ? -52.838 23.841 28.708 1.00 67.31 198 PRO A N 1
ATOM 1541 C CA . PRO A 1 198 ? -53.794 23.528 29.775 1.00 67.31 198 PRO A CA 1
ATOM 1542 C C . PRO A 1 198 ? -54.897 24.567 29.958 1.00 67.31 198 PRO A C 1
ATOM 1544 O O . PRO A 1 198 ? -54.621 25.766 29.728 1.00 67.31 198 PRO A O 1
#

Radius of gyration: 28.02 Å; chains: 1; bounding box: 101×56×64 Å

InterPro domains:
  IPR027417 P-loop containing nucleoside triphosphate hydrolase [G3DSA:3.40.50.300] (27-180)
  IPR027417 P-loop containing nucleoside triphosphate hydrolase [SSF52540] (45-113)

Organism: NCBI:txid683260

Sequence (198 aa):
MTNDRTTHLSLVNGDAVHAPGQPVPFRTSWTADELMAMTFPEPRWAVPGIIAEGLSLLAGPPKVGKSWLSLGLGIAVASGSKALEAIELEPGPVLYLALEDTARRLQNRMGKILSGQPAPKDLTLATTCPTLPQGGDEAIARWLDREGHRGRHRPVLRERPQDLPAHERRRPALRERHRPLPPTRDTTRWRPQRPNRP

Foldseek 3Di:
DDDPPPVPPPPPDPPCPDDPDDPDPPDDDDDPVRVVPDDDDDWDAQFPPQGTPDDDDDDDDPPPCSVVLVVLSLQCQQAQHDRPNPTGGDHAADEAAQQVDDPVRSVVSCCVSCVPPDGRPRYHYDNDADDVVRCSVVVVVVVCVVRVVVPPPDDPPPPDPVNDPPVVVDDDDPDPDDDDDDDDDDPPDDDDDDDDDD

Secondary structure (DSSP, 8-state):
----GGGGSTTSS----PPTTS-PPPP----HHHHHH--PPPPPEEETTTEESS------STTSSHHHHHHHHHHHHHHTPPBTTTB------EEEE-TT--HHHHHHHHHHHHTTPPPPTTEEEES----GGGTHHHHHHHHHHHHHHHHTT-------TTSS-TTTS---------PPPPPPP------PPPPP--

pLDDT: mean 76.05, std 24.11, range [32.62, 98.06]